Protein AF-T1HMJ1-F1 (afdb_monomer)

pLDDT: mean 73.91, std 21.87, range [28.42, 97.69]

Radius of gyration: 53.03 Å; Cα contacts (8 Å, |Δi|>4): 162; chains: 1; bounding box: 107×49×150 Å

Solvent-accessible surface area (backbone atoms only — not comparable to full-atom values): 18290 Å² total; per-residue (Å²): 137,82,84,76,85,50,75,65,63,56,48,54,57,52,53,63,65,63,71,76,70,90,87,84,86,79,87,84,81,91,84,91,81,92,81,92,78,83,88,79,84,86,80,82,56,71,68,56,56,54,50,50,51,54,49,50,52,49,50,50,54,52,49,53,51,51,52,52,51,52,53,49,52,53,51,49,52,52,51,49,55,49,50,52,52,50,54,53,48,54,51,52,52,53,52,48,52,52,51,51,54,51,51,51,52,49,53,54,48,52,53,53,50,51,54,49,52,53,52,50,52,54,53,51,53,52,51,48,52,53,48,53,54,53,51,53,49,50,52,53,54,57,62,52,52,62,65,68,67,27,56,59,48,50,50,54,48,49,50,53,40,50,65,72,66,70,47,52,44,29,35,31,31,38,35,74,92,46,44,68,70,52,58,71,42,48,66,58,50,46,52,48,37,35,74,76,65,71,43,78,53,58,72,42,72,51,87,84,56,63,47,58,97,80,57,87,42,37,36,40,24,36,72,83,52,49,43,44,39,76,46,25,71,66,57,51,48,55,49,51,44,65,73,43,41,67,60,56,46,48,74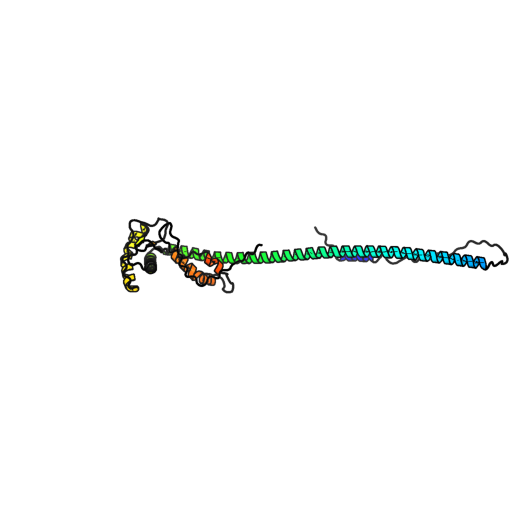,78,38,69,78,93,57,88,69,78,56,76,75,58,60,76,75,63,77,74,88,72,64,47,65,68,57,94,89,64,84,78,72,78,88,74,89,69,78,82,80,83,81,82,78,78,82,79,85,83,130

Mean predicted aligned error: 16.69 Å

Secondary structure (DSSP, 8-state):
---PPPHHHHHHHHHHHHTSS------------------------HHHHHHHHHHHHHHHHHHHHHHHHHHHHHHHHHHHHHHHHHHHHHHHHHHHHHHHHHHHHHHHHHHHHHHHHHHHHHHHHHHHHHHHHHHHHHHHHHHTTSSHHHHHHHHHHHHHHHHHH--SS-EEE--GGGHHHHHTTHHHHHHHHHHHH------EE-SS-PPPTT---EEEE-TTSS-EEEE-HHHHHHHHHHHHHHHHHHHHS-TTS---THHHHTTS-------SSTTS--------S------------

Organism: Rhodnius prolixus (NCBI:txid13249)

Nearest PDB structures (foldseek):
  7uzh-assembly1_K  TM=8.154E-01  e=1.938E-09  Rattus norvegicus
  7une-assembly1_b  TM=8.882E-01  e=6.533E-09  Bos taurus
  7u8p-assembly1_I  TM=7.210E-01  e=2.348E-09  Sus scrofa
  7uzk-assembly1_I  TM=8.655E-01  e=1.162E-08  Rattus norvegicus
  6wlz-assembly1_H  TM=8.745E-01  e=6.964E-08  Homo sapiens

Sequence (301 aa):
MGTKITWEEMQDALLYLMNFVVDDEEEEDDIIGYFNYRSVRAYKPRAAERKIDMLSNKIKMMGDARLVYQDMDYKNKLNEIRREKYAAKDQVDLQFERKLIAVYKRYTMDLIEMRRKAKLALLNFRYRLVLEVLDEAKVKLHNARKGEKSKALMRKLMISGILALRDPNPVMRVRSKNLETLSGLIPVLKKELLNLHQIECNLRIDRETFLNANSSSLRIYTSDFKCFAEISLANHFDQCVKFYFREITRQLVPPDIKLDLDVHCLKVTIMKVRKARPGDKTRYIIRAGKTLLLKQDLHTK

Structure (mmCIF, N/CA/C/O backbone):
data_AF-T1HMJ1-F1
#
_entry.id   AF-T1HMJ1-F1
#
loop_
_atom_site.group_PDB
_atom_site.id
_atom_site.type_symbol
_atom_site.label_atom_id
_atom_site.label_alt_id
_atom_site.label_comp_id
_atom_site.label_asym_id
_atom_site.label_entity_id
_atom_site.label_seq_id
_atom_site.pdbx_PDB_ins_code
_atom_site.Cartn_x
_atom_site.Cartn_y
_atom_site.Cartn_z
_atom_site.occupancy
_atom_site.B_iso_or_equiv
_atom_site.auth_seq_id
_atom_site.auth_comp_id
_atom_site.auth_asym_id
_atom_site.auth_atom_id
_atom_site.pdbx_PDB_model_num
ATOM 1 N N . MET A 1 1 ? 9.963 -16.095 -47.890 1.00 38.44 1 MET A N 1
ATOM 2 C CA . MET A 1 1 ? 10.903 -17.197 -48.171 1.00 38.44 1 MET A CA 1
ATOM 3 C C . MET A 1 1 ? 12.212 -16.553 -48.587 1.00 38.44 1 MET A C 1
ATOM 5 O O . MET A 1 1 ? 12.258 -15.978 -49.661 1.00 38.44 1 MET A O 1
ATOM 9 N N . GLY A 1 2 ? 13.191 -16.485 -47.683 1.00 41.03 2 GLY A N 1
ATOM 10 C CA . GLY A 1 2 ? 14.502 -15.905 -47.984 1.00 41.03 2 GLY A CA 1
ATOM 11 C C . GLY A 1 2 ? 15.450 -17.024 -48.382 1.00 41.03 2 GLY A C 1
ATOM 12 O O . GLY A 1 2 ? 15.705 -17.909 -47.567 1.00 41.03 2 GLY A O 1
ATOM 13 N N . THR A 1 3 ? 15.918 -17.014 -49.625 1.00 42.34 3 THR A N 1
ATOM 14 C CA . THR A 1 3 ? 16.954 -17.925 -50.109 1.00 42.34 3 THR A CA 1
ATOM 15 C C . THR A 1 3 ? 18.276 -17.548 -49.442 1.00 42.34 3 THR A C 1
ATOM 17 O O . THR A 1 3 ? 18.773 -16.433 -49.592 1.00 42.34 3 THR A O 1
ATOM 20 N N . LYS A 1 4 ? 18.808 -18.456 -48.617 1.00 53.72 4 LYS A N 1
ATOM 21 C CA . LYS A 1 4 ? 20.174 -18.356 -48.098 1.00 53.72 4 LYS A CA 1
ATOM 22 C C . LYS A 1 4 ? 21.105 -18.839 -49.202 1.00 53.72 4 LYS A C 1
ATOM 24 O O . LYS A 1 4 ? 21.020 -20.008 -49.558 1.00 53.72 4 LYS A O 1
ATOM 29 N N . ILE A 1 5 ? 21.958 -17.945 -49.692 1.00 59.44 5 ILE A N 1
ATOM 30 C CA . ILE A 1 5 ? 23.079 -18.308 -50.561 1.00 59.44 5 ILE A CA 1
ATOM 31 C C . ILE A 1 5 ? 24.002 -19.205 -49.741 1.00 59.44 5 ILE A C 1
ATOM 33 O O . ILE A 1 5 ? 24.378 -18.844 -48.617 1.00 59.44 5 ILE A O 1
ATOM 37 N N . THR A 1 6 ? 24.285 -20.399 -50.246 1.00 75.25 6 THR A N 1
ATOM 38 C CA . THR A 1 6 ? 25.155 -21.348 -49.549 1.00 75.25 6 THR A CA 1
ATOM 39 C C . THR A 1 6 ? 26.620 -20.999 -49.800 1.00 75.25 6 THR A C 1
ATOM 41 O O . THR A 1 6 ? 26.978 -20.309 -50.752 1.00 75.25 6 THR A O 1
ATOM 44 N N . TRP A 1 7 ? 27.496 -21.450 -48.905 1.00 59.66 7 TRP A N 1
ATOM 45 C CA . TRP A 1 7 ? 28.942 -21.254 -49.042 1.00 59.66 7 TRP A CA 1
ATOM 46 C C . TRP A 1 7 ? 29.495 -21.872 -50.340 1.00 59.66 7 TRP A C 1
ATOM 48 O O . TRP A 1 7 ? 30.431 -21.337 -50.926 1.00 59.66 7 TRP A O 1
ATOM 58 N N . GLU A 1 8 ? 28.860 -22.940 -50.823 1.00 71.00 8 GLU A N 1
ATOM 59 C CA . GLU A 1 8 ? 29.183 -23.621 -52.081 1.00 71.00 8 GLU A CA 1
ATOM 60 C C . GLU A 1 8 ? 28.874 -22.730 -53.301 1.00 71.00 8 GLU A C 1
ATOM 62 O O . GLU A 1 8 ? 29.726 -22.571 -54.170 1.00 71.00 8 GLU A O 1
ATOM 67 N N . GLU A 1 9 ? 27.740 -22.015 -53.307 1.00 72.50 9 GLU A N 1
ATOM 68 C CA . GLU A 1 9 ? 27.394 -21.048 -54.368 1.00 72.50 9 GLU A CA 1
ATOM 69 C C . GLU A 1 9 ? 28.358 -19.843 -54.413 1.00 72.50 9 GLU A C 1
ATOM 71 O O . GLU A 1 9 ? 28.599 -19.266 -55.475 1.00 72.50 9 GLU A O 1
ATOM 76 N N . MET A 1 10 ? 28.954 -19.463 -53.274 1.00 66.25 10 MET A N 1
ATOM 77 C CA . MET A 1 10 ? 30.014 -18.442 -53.235 1.00 66.25 10 MET A CA 1
ATOM 78 C C . MET A 1 10 ? 31.363 -18.964 -53.747 1.00 66.25 10 MET A C 1
ATOM 80 O O . MET A 1 10 ? 32.129 -18.180 -54.310 1.00 66.25 10 MET A O 1
ATOM 84 N N . GLN A 1 11 ? 31.667 -20.253 -53.571 1.00 69.94 11 GLN A N 1
ATOM 85 C CA . GLN A 1 11 ? 32.904 -20.849 -54.083 1.00 69.94 11 GLN A CA 1
ATOM 86 C C . GLN A 1 11 ? 32.871 -21.002 -55.606 1.00 69.94 11 GLN A C 1
ATOM 88 O O . GLN A 1 11 ? 33.858 -20.651 -56.252 1.00 69.94 11 GLN A O 1
ATOM 93 N N . ASP A 1 12 ? 31.734 -21.388 -56.188 1.00 70.19 12 ASP A N 1
ATOM 94 C CA . ASP A 1 12 ? 31.580 -21.483 -57.647 1.00 70.19 12 ASP A CA 1
ATOM 95 C C . ASP A 1 12 ? 31.682 -20.111 -58.335 1.00 70.19 12 ASP A C 1
ATOM 97 O O . ASP A 1 12 ? 32.319 -19.974 -59.381 1.00 70.19 12 ASP A O 1
ATOM 101 N N . ALA A 1 13 ? 31.149 -19.054 -57.710 1.00 64.38 13 ALA A N 1
ATOM 102 C CA . ALA A 1 13 ? 31.282 -17.685 -58.213 1.00 64.38 13 ALA A CA 1
ATOM 103 C C . ALA A 1 13 ? 32.731 -17.158 -58.154 1.00 64.38 13 ALA A C 1
ATOM 105 O O . ALA A 1 13 ? 33.144 -16.368 -59.006 1.00 64.38 13 ALA A O 1
ATOM 106 N N . LEU A 1 14 ? 33.518 -17.597 -57.166 1.00 57.84 14 LEU A N 1
ATOM 107 C CA . LEU A 1 14 ? 34.939 -17.255 -57.052 1.00 57.84 14 LEU A CA 1
ATOM 108 C C . LEU A 1 14 ? 35.805 -18.064 -58.026 1.00 57.84 14 LEU A C 1
ATOM 110 O O . LEU A 1 14 ? 36.745 -17.507 -58.591 1.00 57.84 14 LEU A O 1
ATOM 114 N N . LEU A 1 15 ? 35.454 -19.325 -58.292 1.00 57.12 15 LEU A N 1
ATOM 115 C CA . LEU A 1 15 ? 36.116 -20.149 -59.307 1.00 57.12 15 LEU A CA 1
ATOM 116 C C . LEU A 1 15 ? 35.875 -19.597 -60.725 1.00 57.12 15 LEU A C 1
ATOM 118 O O . LEU A 1 15 ? 36.794 -19.555 -61.539 1.00 57.12 15 LEU A O 1
ATOM 122 N N . TYR A 1 16 ? 34.670 -19.081 -60.993 1.00 60.34 16 TYR A N 1
ATOM 123 C CA . TYR A 1 16 ? 34.318 -18.434 -62.264 1.00 60.34 16 TYR A CA 1
ATOM 124 C C . TYR A 1 16 ? 35.097 -17.129 -62.513 1.00 60.34 16 TYR A C 1
ATOM 126 O O . TYR A 1 16 ? 35.430 -16.806 -63.650 1.00 60.34 16 TYR A O 1
ATOM 134 N N . LEU A 1 17 ? 35.435 -16.386 -61.453 1.00 49.41 17 LEU A N 1
ATOM 135 C CA . LEU A 1 17 ? 36.227 -15.151 -61.545 1.00 49.41 17 LEU A CA 1
ATOM 136 C C . LEU A 1 17 ? 37.737 -15.399 -61.654 1.00 49.41 17 LEU A C 1
ATOM 138 O O . LEU A 1 17 ? 38.458 -14.527 -62.135 1.00 49.41 17 LEU A O 1
ATOM 142 N N . MET A 1 18 ? 38.221 -16.567 -61.225 1.00 46.38 18 MET A N 1
ATOM 143 C CA . MET A 1 18 ? 39.641 -16.923 -61.303 1.00 46.38 18 MET A CA 1
ATOM 144 C C . MET A 1 18 ? 40.054 -17.555 -62.640 1.00 46.38 18 MET A C 1
ATOM 146 O O . MET A 1 18 ? 41.244 -17.582 -62.930 1.00 46.38 18 MET A O 1
ATOM 150 N N . ASN A 1 19 ? 39.101 -17.960 -63.485 1.00 49.31 19 ASN A N 1
ATOM 151 C CA . ASN A 1 19 ? 39.361 -18.497 -64.829 1.00 49.31 19 ASN A CA 1
ATOM 152 C C . ASN A 1 19 ? 39.368 -17.429 -65.945 1.00 49.31 19 ASN A C 1
ATOM 154 O O . ASN A 1 19 ? 39.255 -17.776 -67.115 1.00 49.31 19 ASN A O 1
ATOM 158 N N . PHE A 1 20 ? 39.478 -16.134 -65.615 1.00 45.19 20 PHE A N 1
ATOM 159 C CA . PHE A 1 20 ? 39.467 -15.039 -66.606 1.00 45.19 20 PHE A CA 1
ATOM 160 C C . PHE A 1 20 ? 40.822 -14.352 -66.825 1.00 45.19 20 PHE A C 1
ATOM 162 O O . PHE A 1 20 ? 40.895 -13.246 -67.358 1.00 45.19 20 PHE A O 1
ATOM 169 N N . VAL A 1 21 ? 41.910 -14.993 -66.411 1.00 50.41 21 VAL A N 1
ATOM 170 C CA . VAL A 1 21 ? 43.267 -14.565 -66.744 1.00 50.41 21 VAL A CA 1
ATOM 171 C C . VAL A 1 21 ? 44.023 -15.826 -67.122 1.00 50.41 21 VAL A C 1
ATOM 173 O O . VAL A 1 21 ? 44.034 -16.739 -66.304 1.00 50.41 21 VAL A O 1
ATOM 176 N N . VAL A 1 22 ? 44.632 -15.817 -68.314 1.00 43.38 22 VAL A N 1
ATOM 177 C CA . VAL A 1 22 ? 45.470 -16.847 -68.974 1.00 43.38 22 VAL A CA 1
ATOM 178 C C . VAL A 1 22 ? 44.828 -17.301 -70.293 1.00 43.38 22 VAL A C 1
ATOM 180 O O . VAL A 1 22 ? 43.976 -18.179 -70.310 1.00 43.38 22 VAL A O 1
ATOM 183 N N . ASP A 1 23 ? 45.125 -16.564 -71.365 1.00 40.56 23 ASP A N 1
ATOM 184 C CA . ASP A 1 23 ? 45.925 -17.001 -72.527 1.00 40.56 23 ASP A CA 1
ATOM 185 C C . ASP A 1 23 ? 45.657 -16.077 -73.725 1.00 40.56 23 ASP A C 1
ATOM 187 O O . ASP A 1 23 ? 44.527 -15.647 -73.936 1.00 40.56 23 ASP A O 1
ATOM 191 N N . ASP A 1 24 ? 46.740 -15.678 -74.397 1.00 36.38 24 ASP A N 1
ATOM 192 C CA . ASP A 1 24 ? 46.860 -15.523 -75.856 1.00 36.38 24 ASP A CA 1
ATOM 193 C C . ASP A 1 24 ? 48.300 -15.048 -76.146 1.00 36.38 24 ASP A C 1
ATOM 195 O O . ASP A 1 24 ? 48.602 -13.859 -76.286 1.00 36.38 24 ASP A O 1
ATOM 199 N N . GLU A 1 25 ? 49.224 -16.015 -76.143 1.00 49.41 25 GLU A N 1
ATOM 200 C CA . GLU A 1 25 ? 50.355 -16.013 -77.072 1.00 49.41 25 GLU A CA 1
ATOM 201 C C . GLU A 1 25 ? 49.812 -16.480 -78.428 1.00 49.41 25 GLU A C 1
ATOM 203 O O . GLU A 1 25 ? 49.207 -17.544 -78.484 1.00 49.41 25 GLU A O 1
ATOM 208 N N . GLU A 1 26 ? 50.064 -15.739 -79.508 1.00 40.03 26 GLU A N 1
ATOM 209 C CA . GLU A 1 26 ? 50.099 -16.319 -80.855 1.00 40.03 26 GLU A CA 1
ATOM 210 C C . GLU A 1 26 ? 51.110 -15.559 -81.732 1.00 40.03 26 GLU A C 1
ATOM 212 O O . GLU A 1 26 ? 51.032 -14.343 -81.938 1.00 40.03 26 GLU A O 1
ATOM 217 N N . GLU A 1 27 ? 52.116 -16.318 -82.171 1.00 47.81 27 GLU A N 1
ATOM 218 C CA . GLU A 1 27 ? 52.968 -16.075 -83.333 1.00 47.81 27 GLU A CA 1
ATOM 219 C C . GLU A 1 27 ? 52.119 -16.060 -84.612 1.00 47.81 27 GLU A C 1
ATOM 221 O O . GLU A 1 27 ? 51.132 -16.782 -84.696 1.00 47.81 27 GLU A O 1
ATOM 226 N N . GLU A 1 28 ? 52.557 -15.346 -85.654 1.00 35.22 28 GLU A N 1
ATOM 227 C CA . GLU A 1 28 ? 52.334 -15.836 -87.018 1.00 35.22 28 GLU A CA 1
ATOM 228 C C . GLU A 1 28 ? 53.458 -15.411 -87.974 1.00 35.22 28 GLU A C 1
ATOM 230 O O . GLU A 1 28 ? 54.005 -14.304 -87.917 1.00 35.22 28 GLU A O 1
ATOM 235 N N . ASP A 1 29 ? 53.793 -16.388 -88.811 1.00 33.62 29 ASP A N 1
ATOM 236 C CA . ASP A 1 29 ? 54.986 -16.589 -89.617 1.00 33.62 29 ASP A CA 1
ATOM 237 C C . ASP A 1 29 ? 55.063 -15.794 -90.934 1.00 33.62 29 ASP A C 1
ATOM 239 O O . ASP A 1 29 ? 54.103 -15.237 -91.468 1.00 33.62 29 ASP A O 1
ATOM 243 N N . ASP A 1 30 ? 56.280 -15.839 -91.480 1.00 36.44 30 ASP A N 1
ATOM 244 C CA . ASP A 1 30 ? 56.685 -15.576 -92.859 1.00 36.44 30 ASP A CA 1
ATOM 245 C C . ASP A 1 30 ? 55.730 -16.125 -93.950 1.00 36.44 30 ASP A C 1
ATOM 247 O O . ASP A 1 30 ? 55.147 -17.195 -93.807 1.00 36.44 30 ASP A O 1
ATOM 251 N N . ILE A 1 31 ? 55.694 -15.462 -95.125 1.00 34.25 31 ILE A N 1
ATOM 252 C CA . ILE A 1 31 ? 56.106 -16.032 -96.438 1.00 34.25 31 ILE A CA 1
ATOM 253 C C . ILE A 1 31 ? 55.902 -15.034 -97.615 1.00 34.25 31 ILE A C 1
ATOM 255 O O . ILE A 1 31 ? 54.798 -14.679 -98.013 1.00 34.25 31 ILE A O 1
ATOM 259 N N . ILE A 1 32 ? 57.049 -14.627 -98.179 1.00 35.06 32 ILE A N 1
ATOM 260 C CA . ILE A 1 32 ? 57.490 -14.552 -99.596 1.00 35.06 32 ILE A CA 1
ATOM 261 C C . ILE A 1 32 ? 56.578 -13.950 -100.692 1.00 35.06 32 ILE A C 1
ATOM 263 O O . ILE A 1 32 ? 55.578 -14.521 -101.113 1.00 35.06 32 ILE A O 1
ATOM 267 N N . GLY A 1 33 ? 57.133 -12.934 -101.371 1.00 28.69 33 GLY A N 1
ATOM 268 C CA . GLY A 1 33 ? 56.823 -12.583 -102.761 1.00 28.69 33 GLY A CA 1
ATOM 269 C C . GLY A 1 33 ? 57.989 -11.860 -103.447 1.00 28.69 33 GLY A C 1
ATOM 270 O O . GLY A 1 33 ? 58.206 -10.671 -103.239 1.00 28.69 33 GLY A O 1
ATOM 271 N N . TYR A 1 34 ? 58.753 -12.597 -104.255 1.00 35.16 34 TYR A N 1
ATOM 272 C CA . TYR A 1 34 ? 59.879 -12.142 -105.082 1.00 35.16 34 TYR A CA 1
ATOM 273 C C . TYR A 1 34 ? 59.542 -10.932 -105.972 1.00 35.16 34 TYR A C 1
ATOM 275 O O . TYR A 1 34 ? 58.615 -11.019 -106.767 1.00 35.16 34 TYR A O 1
ATOM 283 N N . PHE A 1 35 ? 60.395 -9.899 -105.998 1.00 29.83 35 PHE A N 1
ATOM 284 C CA . PHE A 1 35 ? 60.675 -9.156 -107.235 1.00 29.83 35 PHE A CA 1
ATOM 285 C C . PHE A 1 35 ? 62.132 -8.685 -107.286 1.00 29.83 35 PHE A C 1
ATOM 287 O O . PHE A 1 35 ? 62.622 -7.912 -106.467 1.00 29.83 35 PHE A O 1
ATOM 294 N N . ASN A 1 36 ? 62.826 -9.215 -108.285 1.00 37.94 36 ASN A N 1
ATOM 295 C CA . ASN A 1 36 ? 64.218 -8.983 -108.620 1.00 37.94 36 ASN A CA 1
ATOM 296 C C . ASN A 1 36 ? 64.310 -7.731 -109.505 1.00 37.94 36 ASN A C 1
ATOM 298 O O . ASN A 1 36 ? 63.794 -7.757 -110.620 1.00 37.94 36 ASN A O 1
ATOM 302 N N . TYR A 1 37 ? 64.984 -6.666 -109.061 1.00 34.81 37 TYR A N 1
ATOM 303 C CA . TYR A 1 37 ? 65.521 -5.660 -109.981 1.00 34.81 37 TYR A CA 1
ATOM 304 C C . TYR A 1 37 ? 66.957 -5.277 -109.625 1.00 34.81 37 TYR A C 1
ATOM 306 O O . TYR A 1 37 ? 67.292 -4.817 -108.536 1.00 34.81 37 TYR A O 1
ATOM 314 N N . ARG A 1 38 ? 67.799 -5.517 -110.626 1.00 32.88 38 ARG A N 1
ATOM 315 C CA . ARG A 1 38 ? 69.226 -5.247 -110.729 1.00 32.88 38 ARG A CA 1
ATOM 316 C C . ARG A 1 38 ? 69.609 -3.809 -110.359 1.00 32.88 38 ARG A C 1
ATOM 318 O O . ARG A 1 38 ? 69.070 -2.850 -110.896 1.00 32.88 38 ARG A O 1
ATOM 325 N N . SER A 1 39 ? 70.655 -3.725 -109.538 1.00 42.03 39 SER A N 1
ATOM 326 C CA . SER A 1 39 ? 71.781 -2.781 -109.595 1.00 42.03 39 SER A CA 1
ATOM 327 C C . SER A 1 39 ? 71.525 -1.365 -110.141 1.00 42.03 39 SER A C 1
ATOM 329 O O . SER A 1 39 ? 71.630 -1.128 -111.345 1.00 42.03 39 SER A O 1
ATOM 331 N N . VAL A 1 40 ? 71.428 -0.387 -109.236 1.00 34.09 40 VAL A N 1
ATOM 332 C CA . VAL A 1 40 ? 71.886 0.985 -109.498 1.00 34.09 40 VAL A CA 1
ATOM 333 C C . VAL A 1 40 ? 72.808 1.405 -108.360 1.00 34.09 40 VAL A C 1
ATOM 335 O O . VAL A 1 40 ? 72.490 1.276 -107.179 1.00 34.09 40 VAL A O 1
ATOM 338 N N . ARG A 1 41 ? 74.012 1.832 -108.742 1.00 34.31 41 ARG A N 1
ATOM 339 C CA . ARG A 1 41 ? 75.089 2.234 -107.844 1.00 34.31 41 ARG A CA 1
ATOM 340 C C . ARG A 1 41 ? 74.678 3.434 -106.991 1.00 34.31 41 ARG A C 1
ATOM 342 O O . ARG A 1 41 ? 74.145 4.420 -107.484 1.00 34.31 41 ARG A O 1
ATOM 349 N N . ALA A 1 42 ? 75.026 3.296 -105.717 1.00 48.09 42 ALA A N 1
ATOM 350 C CA . ALA A 1 42 ? 75.046 4.265 -104.637 1.00 48.09 42 ALA A CA 1
ATOM 351 C C . ALA A 1 42 ? 75.238 5.737 -105.048 1.00 48.09 42 ALA A C 1
ATOM 353 O O . ALA A 1 42 ? 76.324 6.150 -105.453 1.00 48.09 42 ALA A O 1
ATOM 354 N N . TYR A 1 43 ? 74.221 6.545 -104.756 1.00 40.75 43 TYR A N 1
ATOM 355 C CA . TYR A 1 43 ? 74.389 7.948 -104.394 1.00 40.75 43 TYR A CA 1
ATOM 356 C C . TYR A 1 43 ? 73.827 8.102 -102.977 1.00 40.75 43 TYR A C 1
ATOM 358 O O . TYR A 1 43 ? 72.616 8.106 -102.799 1.00 40.75 43 TYR A O 1
ATOM 366 N N . LYS A 1 44 ? 74.696 8.121 -101.954 1.00 51.09 44 LYS A N 1
ATOM 367 C CA . LYS A 1 44 ? 74.314 8.269 -100.535 1.00 51.09 44 LYS A CA 1
ATOM 368 C C . LYS A 1 44 ? 74.022 9.742 -100.226 1.00 51.09 44 LYS A C 1
ATOM 370 O O . LYS A 1 44 ? 74.984 10.499 -100.060 1.00 51.09 44 LYS A O 1
ATOM 375 N N . PRO A 1 45 ? 72.765 10.185 -100.038 1.00 47.41 45 PRO A N 1
ATOM 376 C CA . PRO A 1 45 ? 72.501 11.500 -99.496 1.00 47.41 45 PRO A CA 1
ATOM 377 C C . PRO A 1 45 ? 72.477 11.350 -97.972 1.00 47.41 45 PRO A C 1
ATOM 379 O O . PRO A 1 45 ? 71.415 11.253 -97.364 1.00 47.41 45 PRO A O 1
ATOM 382 N N . ARG A 1 46 ? 73.658 11.352 -97.334 1.00 56.03 46 ARG A N 1
ATOM 383 C CA . ARG A 1 46 ? 73.796 11.299 -95.858 1.00 56.03 46 ARG A CA 1
ATOM 384 C C . ARG A 1 46 ? 72.948 12.361 -95.135 1.00 56.03 46 ARG A C 1
ATOM 386 O O . ARG A 1 46 ? 72.669 12.219 -93.951 1.00 56.03 46 ARG A O 1
ATOM 393 N N . ALA A 1 47 ? 72.557 13.433 -95.824 1.00 58.16 47 ALA A N 1
ATOM 394 C CA . ALA A 1 47 ? 71.670 14.466 -95.299 1.00 58.16 47 ALA A CA 1
ATOM 395 C C . ALA A 1 47 ? 70.181 14.068 -95.318 1.00 58.16 47 ALA A C 1
ATOM 397 O O . ALA A 1 47 ? 69.451 14.434 -94.401 1.00 58.16 47 ALA A O 1
ATOM 398 N N . ALA A 1 48 ? 69.729 13.321 -96.330 1.00 58.59 48 ALA A N 1
ATOM 399 C CA . ALA A 1 48 ? 68.337 12.891 -96.443 1.00 58.59 48 ALA A CA 1
ATOM 400 C C . ALA A 1 48 ? 68.029 11.745 -95.471 1.00 58.59 48 ALA A C 1
ATOM 402 O O . ALA A 1 48 ? 67.025 11.815 -94.772 1.00 58.59 48 ALA A O 1
ATOM 403 N N . GLU A 1 49 ? 68.934 10.768 -95.342 1.00 65.06 49 GLU A N 1
ATOM 404 C CA . GLU A 1 49 ? 68.812 9.672 -94.364 1.00 65.06 49 GLU A CA 1
ATOM 405 C C . GLU A 1 49 ? 68.751 10.211 -92.928 1.00 65.06 49 GLU A C 1
ATOM 407 O O . GLU A 1 49 ? 67.811 9.915 -92.201 1.00 65.06 49 GLU A O 1
ATOM 412 N N . ARG A 1 50 ? 69.646 11.140 -92.554 1.00 73.44 50 ARG A N 1
ATOM 413 C CA . ARG A 1 50 ? 69.598 11.799 -91.232 1.00 73.44 50 ARG A CA 1
ATOM 414 C C . ARG A 1 50 ? 68.294 12.552 -90.983 1.00 73.44 50 ARG A C 1
ATOM 416 O O . ARG A 1 50 ? 67.834 12.623 -89.848 1.00 73.44 50 ARG A O 1
ATOM 423 N N . LYS A 1 51 ? 67.715 13.162 -92.021 1.00 72.50 51 LYS A N 1
ATOM 424 C CA . LYS A 1 51 ? 66.453 13.901 -91.903 1.00 72.50 51 LYS A CA 1
ATOM 425 C C . LYS A 1 51 ? 65.264 12.948 -91.763 1.00 72.50 51 LYS A C 1
ATOM 427 O O . LYS A 1 51 ? 64.360 13.244 -90.989 1.00 72.50 51 LYS A O 1
ATOM 432 N N . ILE A 1 52 ? 65.294 11.806 -92.451 1.00 71.88 52 ILE A N 1
ATOM 433 C CA . ILE A 1 52 ? 64.311 10.726 -92.302 1.00 71.88 52 ILE A CA 1
ATOM 434 C C . ILE A 1 52 ? 64.405 10.112 -90.902 1.00 71.88 52 ILE A C 1
ATOM 436 O O . ILE A 1 52 ? 63.380 10.006 -90.239 1.00 71.88 52 ILE A O 1
ATOM 440 N N . ASP A 1 53 ? 65.606 9.822 -90.400 1.00 76.50 53 ASP A N 1
ATOM 441 C CA . ASP A 1 53 ? 65.803 9.296 -89.042 1.00 76.50 53 ASP A CA 1
ATOM 442 C C . ASP A 1 53 ? 65.337 10.286 -87.971 1.00 76.50 53 ASP A C 1
ATOM 444 O O . ASP A 1 53 ? 64.664 9.912 -87.013 1.00 76.50 53 ASP A O 1
ATOM 448 N N . MET A 1 54 ? 65.627 11.578 -88.149 1.00 82.06 54 MET A N 1
ATOM 449 C CA . MET A 1 54 ? 65.179 12.624 -87.227 1.00 82.06 54 MET A CA 1
ATOM 450 C C . MET A 1 54 ? 63.650 12.758 -87.211 1.00 82.06 54 MET A C 1
ATOM 452 O O . MET A 1 54 ? 63.057 12.915 -86.144 1.00 82.06 54 MET A O 1
ATOM 456 N N . LEU A 1 55 ? 62.997 12.676 -88.374 1.00 73.94 55 LEU A N 1
ATOM 457 C CA . LEU A 1 55 ? 61.536 12.701 -88.471 1.00 73.94 55 LEU A CA 1
ATOM 458 C C . LEU A 1 55 ? 60.906 11.412 -87.930 1.00 73.94 55 LEU A C 1
ATOM 460 O O . LEU A 1 55 ? 59.911 11.496 -87.218 1.00 73.94 55 LEU A O 1
ATOM 464 N N . SER A 1 56 ? 61.506 10.250 -88.193 1.00 75.44 56 SER A N 1
ATOM 465 C CA . SER A 1 56 ? 61.081 8.950 -87.663 1.00 75.44 56 SER A CA 1
ATOM 466 C C . SER A 1 56 ? 61.160 8.925 -86.134 1.00 75.44 56 SER A C 1
ATOM 468 O O . SER A 1 56 ? 60.177 8.604 -85.471 1.00 75.44 56 SER A O 1
ATOM 470 N N . ASN A 1 57 ? 62.269 9.397 -85.555 1.00 82.00 57 ASN A N 1
ATOM 471 C CA . ASN A 1 57 ? 62.418 9.545 -84.106 1.00 82.00 57 ASN A CA 1
ATOM 472 C C . ASN A 1 57 ? 61.416 10.548 -83.527 1.00 82.00 57 ASN A C 1
ATOM 474 O O . ASN A 1 57 ? 60.836 10.290 -82.479 1.00 82.00 57 ASN A O 1
ATOM 478 N N . LYS A 1 58 ? 61.148 11.664 -84.215 1.00 78.38 58 LYS A N 1
ATOM 479 C CA . LYS A 1 58 ? 60.136 12.632 -83.773 1.00 78.38 58 LYS A CA 1
ATOM 480 C C . LYS A 1 58 ? 58.724 12.040 -83.802 1.00 78.38 58 LYS A C 1
ATOM 482 O O . LYS A 1 58 ? 57.960 12.279 -82.875 1.00 78.38 58 LYS A O 1
ATOM 487 N N . ILE A 1 59 ? 58.376 11.268 -84.831 1.00 70.88 59 ILE A N 1
ATOM 488 C CA . ILE A 1 59 ? 57.083 10.576 -84.933 1.00 70.88 59 ILE A CA 1
ATOM 489 C C . ILE A 1 59 ? 56.954 9.517 -83.835 1.00 70.88 59 ILE A C 1
ATOM 491 O O . ILE A 1 59 ? 55.924 9.494 -83.168 1.00 70.88 59 ILE A O 1
ATOM 495 N N . LYS A 1 60 ? 58.001 8.717 -83.586 1.00 75.19 60 LYS A N 1
ATOM 496 C CA . LYS A 1 60 ? 58.036 7.754 -82.473 1.00 75.19 60 LYS A CA 1
ATOM 497 C C . LYS A 1 60 ? 57.862 8.447 -81.122 1.00 75.19 60 LYS A C 1
ATOM 499 O O . LYS A 1 60 ? 56.927 8.126 -80.408 1.00 75.19 60 LYS A O 1
ATOM 504 N N . MET A 1 61 ? 58.638 9.496 -80.837 1.00 73.00 61 MET A N 1
ATOM 505 C CA . MET A 1 61 ? 58.508 10.265 -79.591 1.00 73.00 61 MET A CA 1
ATOM 506 C C . MET A 1 61 ? 57.124 10.911 -79.422 1.00 73.00 61 MET A C 1
ATOM 508 O O . MET A 1 61 ? 56.612 10.972 -78.308 1.00 73.00 61 MET A O 1
ATOM 512 N N . MET A 1 62 ? 56.500 11.398 -80.502 1.00 65.75 62 MET A N 1
ATOM 513 C CA . MET A 1 62 ? 55.129 11.926 -80.451 1.00 65.75 62 MET A CA 1
ATOM 514 C C . MET A 1 62 ? 54.083 10.818 -80.250 1.00 65.75 62 MET A C 1
ATOM 516 O O . MET A 1 62 ? 53.095 11.047 -79.553 1.00 65.75 62 MET A O 1
ATOM 520 N N . GLY A 1 63 ? 54.293 9.635 -80.836 1.00 69.81 63 GLY A N 1
ATOM 521 C CA . GLY A 1 63 ? 53.465 8.445 -80.624 1.00 69.81 63 GLY A CA 1
ATOM 522 C C . GLY A 1 63 ? 53.538 7.945 -79.181 1.00 69.81 63 GLY A C 1
ATOM 523 O O . GLY A 1 63 ? 52.502 7.813 -78.532 1.00 69.81 63 GLY A O 1
ATOM 524 N N . ASP A 1 64 ? 54.752 7.792 -78.651 1.00 72.19 64 ASP A N 1
ATOM 525 C CA . ASP A 1 64 ? 55.017 7.369 -77.272 1.00 72.19 64 ASP A CA 1
ATOM 526 C C . ASP A 1 64 ? 54.452 8.381 -76.266 1.00 72.19 64 ASP A C 1
ATOM 528 O O . ASP A 1 64 ? 53.770 8.006 -75.315 1.00 72.19 64 ASP A O 1
ATOM 532 N N . ALA A 1 65 ? 54.638 9.685 -76.508 1.00 65.44 65 ALA A N 1
ATOM 533 C CA . ALA A 1 65 ? 54.045 10.724 -75.670 1.00 65.44 65 ALA A CA 1
ATOM 534 C C . ALA A 1 65 ? 52.509 10.645 -75.661 1.00 65.44 65 ALA A C 1
ATOM 536 O O . ALA A 1 65 ? 51.897 10.787 -74.604 1.00 65.44 65 ALA A O 1
ATOM 537 N N . ARG A 1 66 ? 51.867 10.390 -76.810 1.00 69.00 66 ARG A N 1
ATOM 538 C CA . ARG A 1 66 ? 50.403 10.279 -76.910 1.00 69.00 66 ARG A CA 1
ATOM 539 C C . ARG A 1 66 ? 49.858 9.054 -76.171 1.00 69.00 66 ARG A C 1
ATOM 541 O O . ARG A 1 66 ? 48.830 9.187 -75.510 1.00 69.00 66 ARG A O 1
ATOM 548 N N . LEU 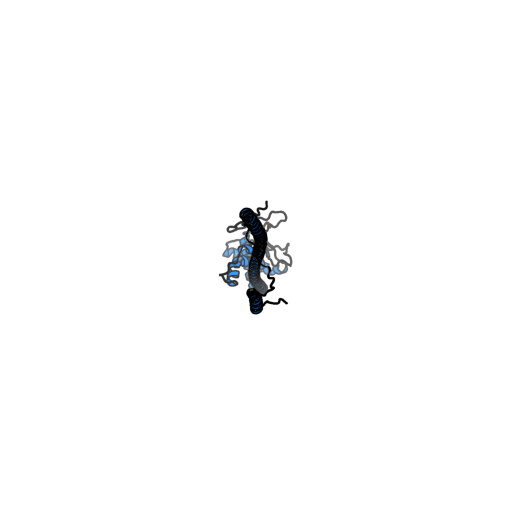A 1 67 ? 50.546 7.914 -76.243 1.00 66.06 67 LEU A N 1
ATOM 549 C CA . LEU A 1 67 ? 50.209 6.714 -75.468 1.00 66.06 67 LEU A CA 1
ATOM 550 C C . LEU A 1 67 ? 50.337 6.979 -73.962 1.00 66.06 67 LEU A C 1
ATOM 552 O O . LEU A 1 67 ? 49.413 6.687 -73.210 1.00 66.06 67 LEU A O 1
ATOM 556 N N . VAL A 1 68 ? 51.404 7.659 -73.530 1.00 68.56 68 VAL A N 1
ATOM 557 C CA . VAL A 1 68 ? 51.587 8.065 -72.124 1.00 68.56 68 VAL A CA 1
ATOM 558 C C . VAL A 1 68 ? 50.478 9.015 -71.650 1.00 68.56 68 VAL A C 1
ATOM 560 O O . VAL A 1 68 ? 49.987 8.870 -70.531 1.00 68.56 68 VAL A O 1
ATOM 563 N N . TYR A 1 69 ? 50.042 9.971 -72.480 1.00 65.62 69 TYR A N 1
ATOM 564 C CA . TYR A 1 69 ? 48.917 10.855 -72.143 1.00 65.62 69 TYR A CA 1
ATOM 565 C C . TYR A 1 69 ? 47.586 10.102 -72.035 1.00 65.62 69 TYR A C 1
ATOM 567 O O . TYR A 1 69 ? 46.808 10.387 -71.124 1.00 65.62 69 TYR A O 1
ATOM 575 N N . GLN A 1 70 ? 47.326 9.140 -72.926 1.00 72.69 70 GLN A N 1
ATOM 576 C CA . GLN A 1 70 ? 46.135 8.291 -72.848 1.00 72.69 70 GLN A CA 1
ATOM 577 C C . GLN A 1 70 ? 46.163 7.425 -71.583 1.00 72.69 70 GLN A C 1
ATOM 579 O O . GLN A 1 70 ? 45.200 7.443 -70.819 1.00 72.69 70 GLN A O 1
ATOM 584 N N . ASP A 1 71 ? 47.286 6.771 -71.284 1.00 75.75 71 ASP A N 1
ATOM 585 C CA . ASP A 1 71 ? 47.472 5.983 -70.061 1.00 75.75 71 ASP A CA 1
ATOM 586 C C . ASP A 1 71 ? 47.316 6.818 -68.785 1.00 75.75 71 ASP A C 1
ATOM 588 O O . ASP A 1 71 ? 46.751 6.346 -67.794 1.00 75.75 71 ASP A O 1
ATOM 592 N N . MET A 1 72 ? 47.794 8.067 -68.782 1.00 74.94 72 MET A N 1
ATOM 593 C CA . MET A 1 72 ? 47.593 8.985 -67.659 1.00 74.94 72 MET A CA 1
ATOM 594 C C . MET A 1 72 ? 46.120 9.367 -67.475 1.00 74.94 72 MET A C 1
ATOM 596 O O . MET A 1 72 ? 45.644 9.367 -66.340 1.00 74.94 72 MET A O 1
ATOM 600 N N . ASP A 1 73 ? 45.380 9.648 -68.552 1.00 83.69 73 ASP A N 1
ATOM 601 C CA . ASP A 1 73 ? 43.944 9.959 -68.480 1.00 83.69 73 ASP A CA 1
ATOM 602 C C . ASP A 1 73 ? 43.128 8.756 -67.968 1.00 83.69 73 ASP A C 1
ATOM 604 O O . ASP A 1 73 ? 42.302 8.896 -67.062 1.00 83.69 73 ASP A O 1
ATOM 608 N N . TYR A 1 74 ? 43.428 7.543 -68.446 1.00 78.38 74 TYR A N 1
ATOM 609 C CA . TYR A 1 74 ? 42.812 6.314 -67.933 1.00 78.38 74 TYR A CA 1
ATOM 610 C C . TYR A 1 74 ? 43.130 6.072 -66.454 1.00 78.38 74 TYR A C 1
ATOM 612 O O . TYR A 1 74 ? 42.226 5.769 -65.671 1.00 78.38 74 TYR A O 1
ATOM 620 N N . LYS A 1 75 ? 44.390 6.249 -66.032 1.00 83.25 75 LYS A N 1
ATOM 621 C CA . LYS A 1 75 ? 44.784 6.130 -64.616 1.00 83.25 75 LYS A CA 1
ATOM 622 C C . LYS A 1 75 ? 44.073 7.160 -63.739 1.00 83.25 75 LYS A C 1
ATOM 624 O O . LYS A 1 75 ? 43.654 6.822 -62.631 1.00 83.25 75 LYS A O 1
ATOM 629 N N . ASN A 1 76 ? 43.899 8.389 -64.223 1.00 88.31 76 ASN A N 1
ATOM 630 C CA . ASN A 1 76 ? 43.182 9.439 -63.502 1.00 88.31 76 ASN A CA 1
ATOM 631 C C . ASN A 1 76 ? 41.695 9.102 -63.337 1.00 88.31 76 ASN A C 1
ATOM 633 O O . ASN A 1 76 ? 41.207 9.118 -62.207 1.00 88.31 76 ASN A O 1
ATOM 637 N N . LYS A 1 77 ? 41.013 8.691 -64.415 1.00 88.00 77 LYS A N 1
ATOM 638 C CA . LYS A 1 77 ? 39.609 8.239 -64.375 1.00 88.00 77 LYS A CA 1
ATOM 639 C C . LYS A 1 77 ? 39.414 7.040 -63.450 1.00 88.00 77 LYS A C 1
ATOM 641 O O . LYS A 1 77 ? 38.485 7.011 -62.649 1.00 88.00 77 LYS A O 1
ATOM 646 N N . LEU A 1 78 ? 40.322 6.065 -63.495 1.00 85.44 78 LEU A N 1
ATOM 647 C CA . LEU A 1 78 ? 40.271 4.906 -62.604 1.00 85.44 78 LEU A CA 1
ATOM 648 C C . LEU A 1 78 ? 40.431 5.311 -61.132 1.00 85.44 78 LEU A C 1
ATOM 650 O O . LEU A 1 78 ? 39.748 4.775 -60.259 1.00 85.44 78 LEU A O 1
ATOM 654 N N . ASN A 1 79 ? 41.323 6.260 -60.843 1.00 89.69 79 ASN A N 1
ATOM 655 C CA . ASN A 1 79 ? 41.507 6.784 -59.494 1.00 89.69 79 ASN A CA 1
ATOM 656 C C . ASN A 1 79 ? 40.286 7.573 -59.007 1.00 89.69 79 ASN A C 1
ATOM 658 O O . ASN A 1 79 ? 39.946 7.476 -57.831 1.00 89.69 79 ASN A O 1
ATOM 662 N N . GLU A 1 80 ? 39.620 8.318 -59.885 1.00 90.38 80 GLU A N 1
ATOM 663 C CA . GLU A 1 80 ? 38.373 9.023 -59.577 1.00 90.38 80 GLU A CA 1
ATOM 664 C C . GLU A 1 80 ? 37.246 8.041 -59.234 1.00 90.38 80 GLU A C 1
ATOM 666 O O . GLU A 1 80 ? 36.708 8.101 -58.130 1.00 90.38 80 GLU A O 1
ATOM 671 N N . ILE A 1 81 ? 37.013 7.032 -60.082 1.00 88.38 81 ILE A N 1
ATOM 672 C CA . ILE A 1 81 ? 36.040 5.956 -59.826 1.00 88.38 81 ILE A CA 1
ATOM 673 C C . ILE A 1 81 ? 36.346 5.238 -58.503 1.00 88.38 81 ILE A C 1
ATOM 675 O O . ILE A 1 81 ? 35.443 4.922 -57.726 1.00 88.38 81 ILE A O 1
ATOM 679 N N . ARG A 1 82 ? 37.628 4.982 -58.206 1.00 88.50 82 ARG A N 1
ATOM 680 C CA . ARG A 1 82 ? 38.037 4.395 -56.921 1.00 88.50 82 ARG A CA 1
ATOM 681 C C . ARG A 1 82 ? 37.655 5.300 -55.753 1.00 88.50 82 ARG A C 1
ATOM 683 O O . ARG A 1 82 ? 37.077 4.800 -54.793 1.00 88.50 82 ARG A O 1
ATOM 690 N N . ARG A 1 83 ? 37.942 6.605 -55.822 1.00 90.44 83 ARG A N 1
ATOM 691 C CA . ARG A 1 83 ? 37.578 7.563 -54.763 1.00 90.44 83 ARG A CA 1
ATOM 692 C C . ARG A 1 83 ? 36.069 7.624 -54.552 1.00 90.44 83 ARG A C 1
ATOM 694 O O . ARG A 1 83 ? 35.636 7.564 -53.408 1.00 90.44 83 ARG A O 1
ATOM 701 N N . GLU A 1 84 ? 35.283 7.687 -55.623 1.00 90.56 84 GLU A N 1
ATOM 702 C CA . GLU A 1 84 ? 33.818 7.686 -55.541 1.00 90.56 84 GLU A CA 1
ATOM 703 C C . GLU A 1 84 ? 33.288 6.400 -54.906 1.00 90.56 84 GLU A C 1
ATOM 705 O O . GLU A 1 84 ? 32.452 6.449 -54.003 1.00 90.56 84 GLU A O 1
ATOM 710 N N . LYS A 1 85 ? 33.830 5.243 -55.306 1.00 88.00 85 LYS A N 1
ATOM 711 C CA . LYS A 1 85 ? 33.487 3.948 -54.711 1.00 88.00 85 LYS A CA 1
ATOM 712 C C . LYS A 1 85 ? 33.801 3.906 -53.214 1.00 88.00 85 LYS A C 1
ATOM 714 O O . LYS A 1 85 ? 32.977 3.411 -52.446 1.00 88.00 85 LYS A O 1
ATOM 719 N N . TYR A 1 86 ? 34.963 4.410 -52.793 1.00 87.88 86 TYR A N 1
ATOM 720 C CA . TYR A 1 86 ? 35.316 4.482 -51.372 1.00 87.88 86 TYR A CA 1
ATOM 721 C C . TYR A 1 86 ? 34.403 5.450 -50.612 1.00 87.88 86 TYR A C 1
ATOM 723 O O . TYR A 1 86 ? 33.860 5.066 -49.585 1.00 87.88 86 TYR A O 1
ATOM 731 N N . ALA A 1 87 ? 34.126 6.638 -51.154 1.00 89.50 87 ALA A N 1
ATOM 732 C CA . ALA A 1 87 ? 33.222 7.600 -50.526 1.00 89.50 87 ALA A CA 1
ATOM 733 C C . ALA A 1 87 ? 31.790 7.051 -50.376 1.00 89.50 87 ALA A C 1
ATOM 735 O O . ALA A 1 87 ? 31.159 7.233 -49.335 1.00 89.50 87 ALA A O 1
ATOM 736 N N . ALA A 1 88 ? 31.276 6.345 -51.388 1.00 88.81 88 ALA A N 1
ATOM 737 C CA . ALA A 1 88 ? 29.974 5.686 -51.320 1.00 88.81 88 ALA A CA 1
ATOM 738 C C . ALA A 1 88 ? 29.965 4.556 -50.280 1.00 88.81 88 ALA A C 1
ATOM 740 O O . ALA A 1 88 ? 29.009 4.438 -49.511 1.00 88.81 88 ALA A O 1
ATOM 741 N N . LYS A 1 89 ? 31.039 3.758 -50.216 1.00 90.56 89 LYS A N 1
ATOM 742 C CA . LYS A 1 89 ? 31.202 2.721 -49.193 1.00 90.56 89 LYS A CA 1
ATOM 743 C C . LYS A 1 89 ? 31.198 3.328 -47.789 1.00 90.56 89 LYS A C 1
ATOM 745 O O . LYS A 1 89 ? 30.415 2.883 -46.959 1.00 90.56 89 LYS A O 1
ATOM 750 N N . ASP A 1 90 ? 31.973 4.383 -47.557 1.00 89.38 90 ASP A N 1
ATOM 751 C CA . ASP A 1 90 ? 32.053 5.058 -46.257 1.00 89.38 90 ASP A CA 1
ATOM 752 C C . ASP A 1 90 ? 30.688 5.621 -45.825 1.00 89.38 90 ASP A C 1
ATOM 754 O O . ASP A 1 90 ? 30.306 5.538 -44.656 1.00 89.38 90 ASP A O 1
ATOM 758 N N . GLN A 1 91 ? 29.900 6.154 -46.767 1.00 90.75 91 GLN A N 1
ATOM 759 C CA . GLN A 1 91 ? 28.534 6.601 -46.483 1.00 90.75 91 GLN A CA 1
ATOM 760 C C . GLN A 1 91 ? 27.603 5.443 -46.107 1.00 90.75 91 GLN A C 1
ATOM 762 O O . GLN A 1 91 ? 26.801 5.584 -45.178 1.00 90.75 91 GLN A O 1
ATOM 767 N N . VAL A 1 92 ? 27.687 4.312 -46.813 1.00 90.62 92 VAL A N 1
ATOM 768 C CA . VAL A 1 92 ? 26.890 3.113 -46.517 1.00 90.62 92 VAL A CA 1
ATOM 769 C C . VAL A 1 92 ? 27.273 2.538 -45.155 1.00 90.62 92 VAL A C 1
ATOM 771 O O . VAL A 1 92 ? 26.380 2.274 -44.348 1.00 90.62 92 VAL A O 1
ATOM 774 N N . ASP A 1 93 ? 28.568 2.422 -44.871 1.00 86.06 93 ASP A N 1
ATOM 775 C CA . ASP A 1 93 ? 29.094 1.916 -43.604 1.00 86.06 93 ASP A CA 1
ATOM 776 C C . ASP A 1 93 ? 28.631 2.812 -42.442 1.00 86.06 93 ASP A C 1
ATOM 778 O O . ASP A 1 93 ? 28.036 2.325 -41.479 1.00 86.06 93 ASP A O 1
ATOM 782 N N . LEU A 1 94 ? 28.733 4.140 -42.580 1.00 91.62 94 LEU A N 1
ATOM 783 C CA . LEU A 1 94 ? 28.244 5.087 -41.571 1.00 91.62 94 LEU A CA 1
ATOM 784 C C . LEU A 1 94 ? 26.722 4.995 -41.353 1.00 91.62 94 LEU A C 1
ATOM 786 O O . LEU A 1 94 ? 26.232 5.094 -40.222 1.00 91.62 94 LEU A O 1
ATOM 790 N N . GLN A 1 95 ? 25.933 4.829 -42.419 1.00 94.00 95 GLN A N 1
ATOM 791 C CA . GLN A 1 95 ? 24.485 4.632 -42.287 1.00 94.00 95 GLN A CA 1
ATOM 792 C C . GLN A 1 95 ? 24.151 3.307 -41.599 1.00 94.00 95 GLN A C 1
ATOM 794 O O . GLN A 1 95 ? 23.224 3.255 -40.781 1.00 94.00 95 GLN A O 1
ATOM 799 N N . PHE A 1 96 ? 24.888 2.247 -41.925 1.00 93.12 96 PHE A N 1
ATOM 800 C CA . PHE A 1 96 ? 24.736 0.940 -41.307 1.00 93.12 96 PHE A CA 1
ATOM 801 C C . PHE A 1 96 ? 25.064 1.000 -39.813 1.00 93.12 96 PHE A C 1
ATOM 803 O O . PHE A 1 96 ? 24.241 0.577 -39.001 1.00 93.12 96 PHE A O 1
ATOM 810 N N . GLU A 1 97 ? 26.178 1.626 -39.429 1.00 91.50 97 GLU A N 1
ATOM 811 C CA . GLU A 1 97 ? 26.556 1.843 -38.029 1.00 91.50 97 GLU A CA 1
ATOM 812 C C . GLU A 1 97 ? 25.476 2.603 -37.251 1.00 91.50 97 GLU A C 1
ATOM 814 O O . GLU A 1 97 ? 25.066 2.186 -36.165 1.00 91.50 97 GLU A O 1
ATOM 819 N N . ARG A 1 98 ? 24.931 3.688 -37.822 1.00 94.31 98 ARG A N 1
ATOM 820 C CA . ARG A 1 98 ? 23.837 4.452 -37.196 1.00 94.31 98 ARG A CA 1
ATOM 821 C C . ARG A 1 98 ? 22.597 3.591 -36.959 1.00 94.31 98 ARG A C 1
ATOM 823 O O . ARG A 1 98 ? 21.997 3.665 -35.883 1.00 94.31 98 ARG A O 1
ATOM 830 N N . LYS A 1 99 ? 22.211 2.769 -37.941 1.00 94.25 99 LYS A N 1
ATOM 831 C CA . LYS A 1 99 ? 21.079 1.837 -37.813 1.00 94.25 99 LYS A CA 1
ATOM 832 C C . LYS A 1 99 ? 21.363 0.767 -36.761 1.00 94.25 99 LYS A C 1
ATOM 834 O O . LYS A 1 99 ? 20.493 0.503 -35.933 1.00 94.25 99 LYS A O 1
ATOM 839 N N . LEU A 1 100 ? 22.573 0.211 -36.738 1.00 90.31 100 LEU A N 1
ATOM 840 C CA . LEU A 1 100 ? 22.987 -0.798 -35.765 1.00 90.31 100 LEU A CA 1
ATOM 841 C C . LEU A 1 100 ? 22.925 -0.251 -34.330 1.00 90.31 100 LEU A C 1
ATOM 843 O O . LEU A 1 100 ? 22.327 -0.876 -33.453 1.00 90.31 100 LEU A O 1
ATOM 847 N N . ILE A 1 101 ? 23.443 0.962 -34.105 1.00 94.38 101 ILE A N 1
ATOM 848 C CA . ILE A 1 101 ? 23.372 1.654 -32.809 1.00 94.38 101 ILE A CA 1
ATOM 849 C C . ILE A 1 101 ? 21.914 1.897 -32.397 1.00 94.38 101 ILE A C 1
ATOM 851 O O . ILE A 1 101 ? 21.560 1.689 -31.235 1.00 94.38 101 ILE A O 1
ATOM 855 N N . ALA A 1 102 ? 21.051 2.328 -33.321 1.00 91.81 102 ALA A N 1
ATOM 856 C CA . ALA A 1 102 ? 19.636 2.558 -33.032 1.00 91.81 102 ALA A CA 1
ATOM 857 C C . ALA A 1 102 ? 18.901 1.261 -32.653 1.00 91.81 102 ALA A C 1
ATOM 859 O O . ALA A 1 102 ? 18.138 1.250 -31.684 1.00 91.81 102 ALA A O 1
ATOM 860 N N . VAL A 1 103 ? 19.167 0.160 -33.364 1.00 91.62 103 VAL A N 1
ATOM 861 C CA . VAL A 1 103 ? 18.610 -1.167 -33.054 1.00 91.62 103 VAL A CA 1
ATOM 862 C C . VAL A 1 103 ? 19.070 -1.634 -31.673 1.00 91.62 103 VAL A C 1
ATOM 864 O O . VAL A 1 103 ? 18.239 -2.045 -30.864 1.00 91.62 103 VAL A O 1
ATOM 867 N N . TYR A 1 104 ? 20.358 -1.498 -31.354 1.00 91.69 104 TYR A N 1
ATOM 868 C CA . TYR A 1 104 ? 20.891 -1.875 -30.044 1.00 91.69 104 TYR A CA 1
ATOM 869 C C . TYR A 1 104 ? 20.300 -1.032 -28.902 1.00 91.69 104 TYR A C 1
ATOM 871 O O . TYR A 1 104 ? 19.905 -1.560 -27.859 1.00 91.69 104 TYR A O 1
ATOM 879 N N . LYS A 1 105 ? 20.164 0.286 -29.103 1.00 91.56 105 LYS A N 1
ATOM 880 C CA . LYS A 1 105 ? 19.485 1.177 -28.148 1.00 91.56 105 LYS A CA 1
ATOM 881 C C . LYS A 1 105 ? 18.029 0.767 -27.932 1.00 91.56 105 LYS A C 1
ATOM 883 O O . LYS A 1 105 ? 17.573 0.730 -26.795 1.00 91.56 105 LYS A O 1
ATOM 888 N N . ARG A 1 106 ? 17.298 0.422 -28.994 1.00 92.50 106 ARG A N 1
ATOM 889 C CA . ARG A 1 106 ? 15.909 -0.042 -28.874 1.00 92.50 106 ARG A CA 1
ATOM 890 C C . ARG A 1 106 ? 15.821 -1.357 -28.105 1.00 92.50 106 ARG A C 1
ATOM 892 O O . ARG A 1 106 ? 15.081 -1.434 -27.134 1.00 92.50 106 ARG A O 1
ATOM 899 N N . TYR A 1 107 ? 16.645 -2.335 -28.467 1.00 91.81 107 TYR A N 1
ATOM 900 C CA . TYR A 1 107 ? 16.708 -3.623 -27.781 1.00 91.81 107 TYR A CA 1
ATOM 901 C C . TYR A 1 107 ? 17.003 -3.474 -26.279 1.00 91.81 107 TYR A C 1
ATOM 903 O O . TYR A 1 107 ? 16.336 -4.080 -25.442 1.00 91.81 107 TYR A O 1
ATOM 911 N N . THR A 1 108 ? 17.965 -2.623 -25.911 1.00 89.31 108 THR A N 1
ATOM 912 C CA . THR A 1 108 ? 18.292 -2.371 -24.498 1.00 89.31 108 THR A CA 1
ATOM 913 C C . THR A 1 108 ? 17.150 -1.676 -23.749 1.00 89.31 108 THR A C 1
ATOM 915 O O . THR A 1 108 ? 16.869 -2.050 -22.609 1.00 89.31 108 THR A O 1
ATOM 918 N N . MET A 1 109 ? 16.443 -0.727 -24.375 1.00 92.00 109 MET A N 1
ATOM 919 C CA . MET A 1 109 ? 15.237 -0.118 -23.796 1.00 92.00 109 MET A CA 1
ATOM 920 C C . MET A 1 109 ? 14.122 -1.146 -23.580 1.00 92.00 109 MET A C 1
ATOM 922 O O . MET A 1 109 ? 13.564 -1.202 -22.483 1.00 92.00 109 MET A O 1
ATOM 926 N N . ASP A 1 110 ? 13.855 -2.000 -24.570 1.00 90.38 110 ASP A N 1
ATOM 927 C CA . ASP A 1 110 ? 12.830 -3.045 -24.486 1.00 90.38 110 ASP A CA 1
ATOM 928 C C . ASP A 1 110 ? 13.141 -4.030 -23.343 1.00 90.38 110 ASP A C 1
ATOM 930 O O . ASP A 1 110 ? 12.261 -4.385 -22.554 1.00 90.38 110 ASP A O 1
ATOM 934 N N . LEU A 1 111 ? 14.412 -4.417 -23.172 1.00 86.19 111 LEU A N 1
ATOM 935 C CA . LEU A 1 111 ? 14.850 -5.253 -22.049 1.00 86.19 111 LEU A CA 1
ATOM 936 C C . LEU A 1 111 ? 14.635 -4.577 -20.686 1.00 86.19 111 LEU A C 1
ATOM 938 O O . LEU A 1 111 ? 14.180 -5.223 -19.734 1.00 86.19 111 LEU A O 1
ATOM 942 N N . ILE A 1 112 ? 14.960 -3.286 -20.568 1.00 83.25 112 ILE A N 1
ATOM 943 C CA . ILE A 1 112 ? 14.743 -2.513 -19.336 1.00 83.25 112 ILE A CA 1
ATOM 944 C C . ILE A 1 112 ? 13.244 -2.429 -19.027 1.00 83.25 112 ILE A C 1
ATOM 946 O O . ILE A 1 112 ? 12.836 -2.614 -17.874 1.00 83.25 112 ILE A O 1
ATOM 950 N N . GLU A 1 113 ? 12.415 -2.196 -20.043 1.00 89.50 113 GLU A N 1
ATOM 951 C CA . GLU A 1 113 ? 10.966 -2.119 -19.901 1.00 89.50 113 GLU A CA 1
ATOM 952 C C . GLU A 1 113 ? 10.366 -3.459 -19.463 1.00 89.50 113 GLU A C 1
ATOM 954 O O . GLU A 1 113 ? 9.598 -3.500 -18.496 1.00 89.50 113 GLU A O 1
ATOM 959 N N . MET A 1 114 ? 10.756 -4.565 -20.105 1.00 87.31 114 MET A N 1
ATOM 960 C CA . MET A 1 114 ? 10.320 -5.911 -19.725 1.00 87.31 114 MET A CA 1
ATOM 961 C C . MET A 1 114 ? 10.698 -6.233 -18.276 1.00 87.31 114 MET A C 1
ATOM 963 O O . MET A 1 114 ? 9.851 -6.678 -17.496 1.00 87.31 114 MET A O 1
ATOM 967 N N . ARG A 1 115 ? 11.935 -5.924 -17.866 1.00 82.81 115 ARG A N 1
ATOM 968 C CA . ARG A 1 115 ? 12.391 -6.112 -16.480 1.00 82.81 115 ARG A CA 1
ATOM 969 C C . ARG A 1 115 ? 11.569 -5.279 -15.494 1.00 82.81 115 ARG A C 1
ATOM 971 O O . ARG A 1 115 ? 11.194 -5.772 -14.429 1.00 82.81 115 ARG A O 1
ATOM 978 N N . ARG A 1 116 ? 11.257 -4.025 -15.836 1.00 83.25 116 ARG A N 1
ATOM 979 C CA . ARG A 1 116 ? 10.416 -3.148 -15.009 1.00 83.25 116 ARG A CA 1
ATOM 980 C C . ARG A 1 116 ? 8.989 -3.685 -14.886 1.00 83.25 116 ARG A C 1
ATOM 982 O O . ARG A 1 116 ? 8.464 -3.720 -13.773 1.00 83.25 116 ARG A O 1
ATOM 989 N N . LYS A 1 117 ? 8.377 -4.121 -15.992 1.00 85.31 117 LYS A N 1
ATOM 990 C CA . LYS A 1 117 ? 7.035 -4.727 -16.016 1.00 85.31 117 LYS A CA 1
ATOM 991 C C . LYS A 1 117 ? 6.978 -5.978 -15.142 1.00 85.31 117 LYS A C 1
ATOM 993 O O . LYS A 1 117 ? 6.099 -6.074 -14.289 1.00 85.31 117 LYS A O 1
ATOM 998 N N . ALA A 1 118 ? 7.959 -6.871 -15.273 1.00 83.00 118 ALA A N 1
ATOM 999 C CA . ALA A 1 118 ? 8.068 -8.066 -14.439 1.00 83.00 118 ALA A CA 1
ATOM 1000 C C . ALA A 1 118 ? 8.204 -7.718 -12.945 1.00 83.00 118 ALA A C 1
ATOM 1002 O O . ALA A 1 118 ? 7.498 -8.278 -12.105 1.00 83.00 118 ALA A O 1
ATOM 1003 N N . LYS A 1 119 ? 9.047 -6.732 -12.604 1.00 81.94 119 LYS A N 1
ATOM 1004 C CA . LYS A 1 119 ? 9.208 -6.260 -11.220 1.00 81.94 119 LYS A CA 1
ATOM 1005 C C . LYS A 1 119 ? 7.900 -5.704 -10.644 1.00 81.94 119 LYS A C 1
ATOM 1007 O O . LYS A 1 119 ? 7.545 -6.039 -9.518 1.00 81.94 119 LYS A O 1
ATOM 1012 N N . LEU A 1 120 ? 7.178 -4.875 -11.398 1.00 80.75 120 LEU A N 1
ATOM 1013 C CA . LEU A 1 120 ? 5.890 -4.320 -10.965 1.00 80.75 120 LEU A CA 1
ATOM 1014 C C . LEU A 1 120 ? 4.817 -5.401 -10.811 1.00 80.75 120 LEU A C 1
ATOM 1016 O O . LEU A 1 120 ? 4.081 -5.381 -9.827 1.00 80.75 120 LEU A O 1
ATOM 1020 N N . ALA A 1 121 ? 4.752 -6.363 -11.735 1.00 82.62 121 ALA A N 1
ATOM 1021 C CA . ALA A 1 121 ? 3.828 -7.490 -11.641 1.00 82.62 121 ALA A CA 1
ATOM 1022 C C . ALA A 1 121 ? 4.058 -8.295 -10.351 1.00 82.62 121 ALA A C 1
ATOM 1024 O O . ALA A 1 121 ? 3.108 -8.580 -9.623 1.00 82.62 121 ALA A O 1
ATOM 1025 N N . LEU A 1 122 ? 5.321 -8.571 -10.016 1.00 82.81 122 LEU A N 1
ATOM 1026 C CA . LEU A 1 122 ? 5.694 -9.263 -8.783 1.00 82.81 122 LEU A CA 1
ATOM 1027 C C . LEU A 1 122 ? 5.322 -8.466 -7.520 1.00 82.81 122 LEU A C 1
ATOM 1029 O O . LEU A 1 122 ? 4.805 -9.039 -6.561 1.00 82.81 122 LEU A O 1
ATOM 1033 N N . LEU A 1 123 ? 5.562 -7.151 -7.507 1.00 80.25 123 LEU A N 1
ATOM 1034 C CA . LEU A 1 123 ? 5.179 -6.280 -6.388 1.00 80.25 123 LEU A CA 1
ATOM 1035 C C . LEU A 1 123 ? 3.656 -6.244 -6.194 1.00 80.25 123 LEU A C 1
ATOM 1037 O O . LEU A 1 123 ? 3.177 -6.394 -5.070 1.00 80.25 123 LEU A O 1
ATOM 1041 N N . ASN A 1 124 ? 2.898 -6.119 -7.285 1.00 83.31 124 ASN A N 1
ATOM 1042 C CA . ASN A 1 124 ? 1.436 -6.125 -7.253 1.00 83.31 124 ASN A CA 1
ATOM 1043 C C . ASN A 1 124 ? 0.879 -7.462 -6.757 1.00 83.31 124 ASN A C 1
ATOM 1045 O O . ASN A 1 124 ? -0.043 -7.476 -5.945 1.00 83.31 124 ASN A O 1
ATOM 1049 N N . PHE A 1 125 ? 1.447 -8.582 -7.209 1.00 85.88 125 PHE A N 1
ATOM 1050 C CA . PHE A 1 125 ? 1.057 -9.913 -6.747 1.00 85.88 125 PHE A CA 1
ATOM 1051 C C . PHE A 1 125 ? 1.244 -10.065 -5.231 1.00 85.88 125 PHE A C 1
ATOM 1053 O O . PHE A 1 125 ? 0.338 -10.505 -4.531 1.00 85.88 125 PHE A O 1
ATOM 1060 N N . ARG A 1 126 ? 2.380 -9.610 -4.694 1.00 83.12 126 ARG A N 1
ATOM 1061 C CA . ARG A 1 126 ? 2.643 -9.638 -3.245 1.00 83.12 126 ARG A CA 1
ATOM 1062 C C . ARG A 1 126 ? 1.687 -8.763 -2.460 1.00 83.12 126 ARG A C 1
ATOM 1064 O O . ARG A 1 126 ? 1.191 -9.175 -1.419 1.00 83.12 126 ARG A O 1
ATOM 1071 N N . TYR A 1 127 ? 1.423 -7.561 -2.959 1.00 82.94 127 TYR A N 1
ATOM 1072 C CA . TYR A 1 127 ? 0.457 -6.671 -2.333 1.00 82.94 127 TYR A CA 1
ATOM 1073 C C . TYR A 1 127 ? -0.936 -7.309 -2.282 1.00 82.94 127 TYR A C 1
ATOM 1075 O O . TYR A 1 127 ? -1.595 -7.260 -1.246 1.00 82.94 127 TYR A O 1
ATOM 1083 N N . ARG A 1 128 ? -1.356 -7.970 -3.368 1.00 87.38 128 ARG A N 1
ATOM 1084 C CA . ARG A 1 128 ? -2.615 -8.721 -3.407 1.00 87.38 128 ARG A CA 1
ATOM 1085 C C . ARG A 1 128 ? -2.660 -9.846 -2.380 1.00 87.38 128 ARG A C 1
ATOM 1087 O O . ARG A 1 128 ? -3.653 -9.932 -1.675 1.00 87.38 128 ARG A O 1
ATOM 1094 N N . LEU A 1 129 ? -1.590 -10.628 -2.235 1.00 89.06 129 LEU A N 1
ATOM 1095 C CA . LEU A 1 129 ? -1.517 -11.669 -1.203 1.00 89.06 129 LEU A CA 1
ATOM 1096 C C . LEU A 1 129 ? -1.723 -11.095 0.204 1.00 89.06 129 LEU A C 1
ATOM 1098 O O . LEU A 1 129 ? -2.487 -11.644 0.992 1.00 89.06 129 LEU A O 1
ATOM 1102 N N . VAL A 1 130 ? -1.088 -9.959 0.516 1.00 87.62 130 VAL A N 1
ATOM 1103 C CA . VAL A 1 130 ? -1.302 -9.285 1.806 1.00 87.62 130 VAL A CA 1
ATOM 1104 C C . VAL A 1 130 ? -2.765 -8.864 1.957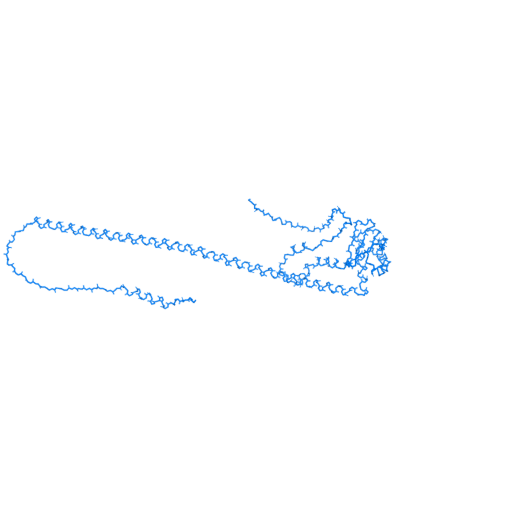 1.00 87.62 130 VAL A C 1
ATOM 1106 O O . VAL A 1 130 ? -3.354 -9.094 3.009 1.00 87.62 130 VAL A O 1
ATOM 1109 N N . LEU A 1 131 ? -3.378 -8.279 0.923 1.00 88.06 131 LEU A N 1
ATOM 1110 C CA . LEU A 1 131 ? -4.792 -7.896 0.965 1.00 88.06 131 LEU A CA 1
ATOM 1111 C C . LEU A 1 131 ? -5.725 -9.092 1.171 1.00 88.06 131 LEU A C 1
ATOM 1113 O O . LEU A 1 131 ? -6.630 -9.000 1.993 1.00 88.06 131 LEU A O 1
ATOM 1117 N N . GLU A 1 132 ? -5.485 -10.207 0.484 1.00 90.56 132 GLU A N 1
ATOM 1118 C CA . GLU A 1 132 ? -6.283 -11.430 0.607 1.00 90.56 132 GLU A CA 1
ATOM 1119 C C . GLU A 1 132 ? -6.236 -11.976 2.044 1.00 90.56 132 GLU A C 1
ATOM 1121 O O . GLU A 1 132 ? -7.282 -12.247 2.636 1.00 90.56 132 GLU A O 1
ATOM 1126 N N . VAL A 1 133 ? -5.048 -12.017 2.662 1.00 91.62 133 VAL A N 1
ATOM 1127 C CA . VAL A 1 133 ? -4.884 -12.403 4.077 1.00 91.62 133 VAL A CA 1
ATOM 1128 C C . VAL A 1 133 ? -5.618 -11.439 5.013 1.00 91.62 133 VAL A C 1
ATOM 1130 O O . VAL A 1 133 ? -6.274 -11.860 5.971 1.00 91.62 133 VAL A O 1
ATOM 1133 N N . LEU A 1 134 ? -5.531 -10.132 4.754 1.00 90.31 134 LEU A N 1
ATOM 1134 C CA . LEU A 1 134 ? -6.218 -9.122 5.557 1.00 90.31 134 LEU A CA 1
ATOM 1135 C C . LEU A 1 134 ? -7.741 -9.217 5.430 1.00 90.31 134 LEU A C 1
ATOM 1137 O O . LEU A 1 134 ? -8.445 -9.042 6.426 1.00 90.31 134 LEU A O 1
ATOM 1141 N N . ASP A 1 135 ? -8.262 -9.498 4.240 1.00 90.75 135 ASP A N 1
ATOM 1142 C CA . ASP A 1 135 ? -9.696 -9.656 4.016 1.00 90.75 135 ASP A CA 1
ATOM 1143 C C . ASP A 1 135 ? -10.222 -10.947 4.650 1.00 90.75 135 ASP A C 1
ATOM 1145 O O . ASP A 1 135 ? -11.257 -10.917 5.323 1.00 90.75 135 ASP A O 1
ATOM 1149 N N . GLU A 1 136 ? -9.473 -12.049 4.576 1.00 93.56 136 GLU A N 1
ATOM 1150 C CA . GLU A 1 136 ? -9.801 -13.275 5.308 1.00 93.56 136 GLU A CA 1
ATOM 1151 C C . GLU A 1 136 ? -9.823 -13.028 6.827 1.00 93.56 136 GLU A C 1
ATOM 1153 O O . GLU A 1 136 ? -10.751 -13.448 7.529 1.00 93.56 136 GLU A O 1
ATOM 1158 N N . ALA A 1 137 ? -8.847 -12.280 7.350 1.00 91.00 137 ALA A N 1
ATOM 1159 C CA . ALA A 1 137 ? -8.808 -11.902 8.758 1.00 91.00 137 ALA A CA 1
ATOM 1160 C C . ALA A 1 137 ? -10.019 -11.040 9.159 1.00 91.00 137 ALA A C 1
ATOM 1162 O O . ALA A 1 137 ? -10.601 -11.275 10.222 1.00 91.00 137 ALA A O 1
ATOM 1163 N N . LYS A 1 138 ? -10.467 -10.101 8.311 1.00 89.69 138 LYS A N 1
ATOM 1164 C CA . LYS A 1 138 ? -11.705 -9.330 8.547 1.00 89.69 138 LYS A CA 1
ATOM 1165 C C . LYS A 1 138 ? -12.936 -10.230 8.596 1.00 89.69 138 LYS A C 1
ATOM 1167 O O . LYS A 1 138 ? -13.790 -10.029 9.461 1.00 89.69 138 LYS A O 1
ATOM 1172 N N . VAL A 1 139 ? -13.036 -11.221 7.709 1.00 90.88 139 VAL A N 1
ATOM 1173 C CA . VAL A 1 139 ? -14.149 -12.186 7.706 1.00 90.88 139 VAL A CA 1
ATOM 1174 C C . VAL A 1 139 ? -14.140 -13.019 8.990 1.00 90.88 139 VAL A C 1
ATOM 1176 O O . VAL A 1 139 ? -15.164 -13.108 9.672 1.00 90.88 139 VAL A O 1
ATOM 1179 N N . LYS A 1 140 ? -12.979 -13.553 9.392 1.00 89.88 140 LYS A N 1
ATOM 1180 C CA . LYS A 1 140 ? -12.819 -14.281 10.666 1.00 89.88 140 LYS A CA 1
ATOM 1181 C C . LYS A 1 140 ? -13.203 -13.412 11.863 1.00 89.88 140 LYS A C 1
ATOM 1183 O O . LYS A 1 140 ? -13.923 -13.864 12.753 1.00 89.88 140 LYS A O 1
ATOM 1188 N N . LEU A 1 141 ? -12.793 -12.147 11.853 1.00 85.88 141 LEU A N 1
ATOM 1189 C CA . LEU A 1 141 ? -13.112 -11.174 12.892 1.00 85.88 141 LEU A CA 1
ATOM 1190 C C . LEU A 1 141 ? -14.613 -10.848 12.949 1.00 85.88 141 LEU A C 1
ATOM 1192 O O . LEU A 1 141 ? -15.183 -10.717 14.033 1.00 85.88 141 LEU A O 1
ATOM 1196 N N . HIS A 1 142 ? -15.273 -10.758 11.793 1.00 85.12 142 HIS A N 1
ATOM 1197 C CA . HIS A 1 142 ? -16.719 -10.575 11.711 1.00 85.12 142 HIS A CA 1
ATOM 1198 C C . HIS A 1 142 ? -17.476 -11.783 12.276 1.00 85.12 142 HIS A C 1
ATOM 1200 O O . HIS A 1 142 ? -18.419 -11.613 13.050 1.00 85.12 142 HIS A O 1
ATOM 1206 N N . ASN A 1 143 ? -17.025 -12.996 11.961 1.00 85.25 143 ASN A N 1
ATOM 1207 C CA . ASN A 1 143 ? -17.620 -14.230 12.471 1.00 85.25 143 ASN A CA 1
ATOM 1208 C C . ASN A 1 143 ? -17.421 -14.377 13.988 1.00 85.25 143 ASN A C 1
ATOM 1210 O O . ASN A 1 143 ? -18.351 -14.760 14.698 1.00 85.25 143 ASN A O 1
ATOM 1214 N N . ALA A 1 144 ? -16.258 -13.965 14.504 1.00 81.19 144 ALA A N 1
ATOM 1215 C CA . ALA A 1 144 ? -15.956 -13.935 15.937 1.00 81.19 144 ALA A CA 1
ATOM 1216 C C . ALA A 1 144 ? -16.793 -12.912 16.733 1.00 81.19 144 ALA A C 1
ATOM 1218 O O . ALA A 1 144 ? -16.809 -12.944 17.964 1.00 81.19 144 ALA A O 1
ATOM 1219 N N . ARG A 1 145 ? -17.519 -12.009 16.056 1.00 78.88 145 ARG A N 1
ATOM 1220 C CA . ARG A 1 145 ? -18.410 -11.026 16.693 1.00 78.88 145 ARG A CA 1
ATOM 1221 C C . ARG A 1 145 ? -19.657 -11.663 17.320 1.00 78.88 145 ARG A C 1
ATOM 1223 O O . ARG A 1 145 ? -20.385 -10.981 18.043 1.00 78.88 145 ARG A O 1
ATOM 1230 N N . LYS A 1 146 ? -19.944 -12.935 17.049 1.00 80.12 146 LYS A N 1
ATOM 1231 C CA . LYS A 1 146 ? -21.091 -13.639 17.634 1.00 80.12 146 LYS A CA 1
ATOM 1232 C C . LYS A 1 146 ? -20.721 -14.207 19.015 1.00 80.12 146 LYS A C 1
ATOM 1234 O O . LYS A 1 146 ? -19.649 -14.776 19.191 1.00 80.12 146 LYS A O 1
ATOM 1239 N N . GLY A 1 147 ? -21.612 -14.050 19.996 1.00 81.62 147 GLY A N 1
ATOM 1240 C CA . GLY A 1 147 ?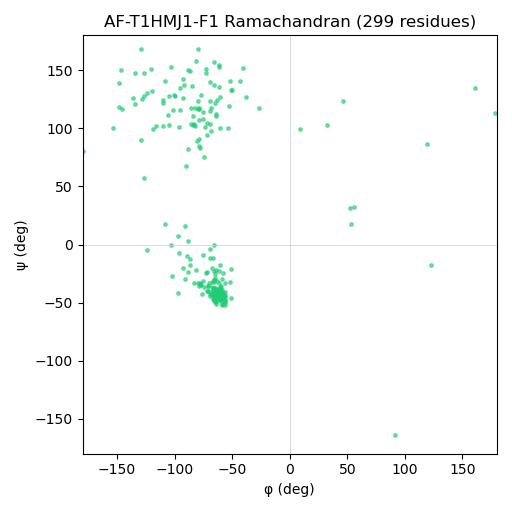 -21.479 -14.649 21.332 1.00 81.62 147 GLY A CA 1
ATOM 1241 C C . GLY A 1 147 ? -20.775 -13.787 22.390 1.00 81.62 147 GLY A C 1
ATOM 1242 O O . GLY A 1 147 ? -20.635 -12.570 22.263 1.00 81.62 147 GLY A O 1
ATOM 1243 N N . GLU A 1 148 ? -20.356 -14.432 23.477 1.00 84.81 148 GLU A N 1
ATOM 1244 C CA . GLU A 1 148 ? -19.875 -13.785 24.706 1.00 84.81 148 GLU A CA 1
ATOM 1245 C C . GLU A 1 148 ? -18.502 -13.108 24.553 1.00 84.81 148 GLU A C 1
ATOM 1247 O O . GLU A 1 148 ? -18.284 -12.000 25.050 1.00 84.81 148 GLU A O 1
ATOM 1252 N N . LYS A 1 149 ? -17.605 -13.703 23.753 1.00 84.38 149 LYS A N 1
ATOM 1253 C CA . LYS A 1 149 ? -16.282 -13.135 23.421 1.00 84.38 149 LYS A CA 1
ATOM 1254 C C . LYS A 1 149 ? -16.385 -11.731 22.809 1.00 84.38 149 LYS A C 1
ATOM 1256 O O . LYS A 1 149 ? -15.541 -10.874 23.068 1.00 84.38 149 LYS A O 1
ATOM 1261 N N . SER A 1 150 ? -17.454 -11.469 22.057 1.00 84.31 150 SER A N 1
ATOM 1262 C CA . 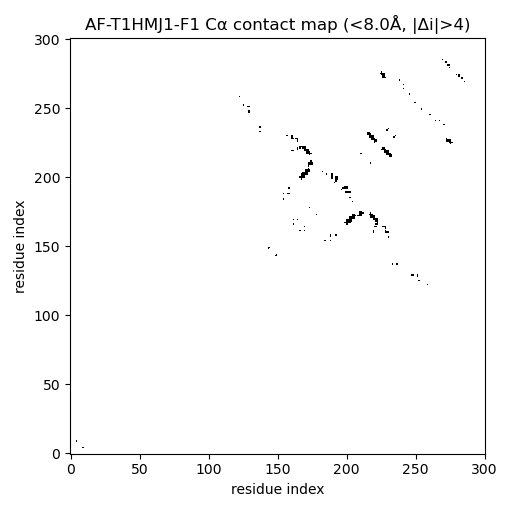SER A 1 150 ? -17.743 -10.159 21.46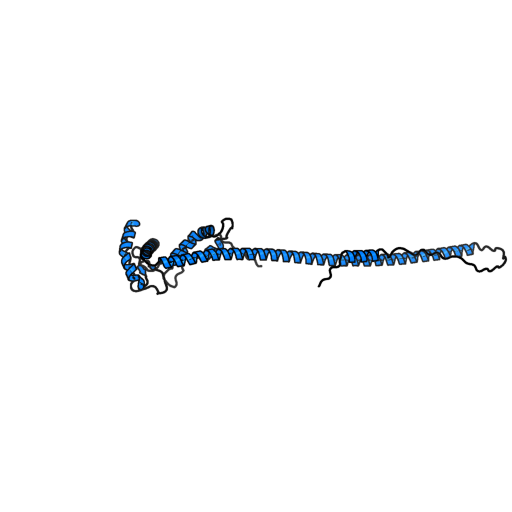8 1.00 84.31 150 SER A CA 1
ATOM 1263 C C . SER A 1 150 ? -18.030 -9.086 22.520 1.00 84.31 150 SER A C 1
ATOM 1265 O O . SER A 1 150 ? -17.537 -7.965 22.405 1.00 84.31 150 SER A O 1
ATOM 1267 N N . LYS A 1 151 ? -18.760 -9.428 23.593 1.00 87.50 151 LYS A N 1
ATOM 1268 C CA . LYS A 1 151 ? -19.034 -8.503 24.706 1.00 87.50 151 LYS A CA 1
ATOM 1269 C C . LYS A 1 151 ? -17.747 -8.132 25.441 1.00 87.50 151 LYS A C 1
ATOM 1271 O O . LYS A 1 151 ? -17.509 -6.954 25.695 1.00 87.50 151 LYS A O 1
ATOM 1276 N N . ALA A 1 152 ? -16.884 -9.115 25.707 1.00 89.19 152 ALA A N 1
ATOM 1277 C CA . ALA A 1 152 ? -15.581 -8.882 26.328 1.00 89.19 152 ALA A CA 1
ATOM 1278 C C . ALA A 1 152 ? -14.671 -7.992 25.460 1.00 89.19 152 ALA A C 1
ATOM 1280 O O . ALA A 1 152 ? -13.992 -7.105 25.981 1.00 89.19 152 ALA A O 1
ATOM 1281 N N . LEU A 1 153 ? -14.683 -8.191 24.137 1.00 87.56 153 LEU A N 1
ATOM 1282 C CA . LEU A 1 153 ? -13.942 -7.354 23.193 1.00 87.56 153 LEU A CA 1
ATOM 1283 C C . LEU A 1 153 ? -14.495 -5.925 23.136 1.00 87.56 153 LEU A C 1
ATOM 1285 O O . LEU A 1 153 ? -13.728 -4.971 23.238 1.00 87.56 153 LEU A O 1
ATOM 1289 N N . MET A 1 154 ? -15.819 -5.769 23.034 1.00 88.62 154 MET A N 1
ATOM 1290 C CA . MET A 1 154 ? -16.477 -4.460 23.064 1.00 88.62 154 MET A CA 1
ATOM 1291 C C . MET A 1 154 ? -16.164 -3.705 24.354 1.00 88.62 154 MET A C 1
ATOM 1293 O O . MET A 1 154 ? -15.838 -2.525 24.286 1.00 88.62 154 MET A O 1
ATOM 1297 N N . ARG A 1 155 ? -16.169 -4.386 25.506 1.00 91.69 155 ARG A N 1
ATOM 1298 C CA . ARG A 1 155 ? -15.769 -3.808 26.796 1.00 91.69 155 ARG A CA 1
ATOM 1299 C C . ARG A 1 155 ? -14.350 -3.230 26.739 1.00 91.69 155 ARG A C 1
ATOM 1301 O O . ARG A 1 155 ? -14.160 -2.057 27.042 1.00 91.69 155 ARG A O 1
ATOM 1308 N N . LYS A 1 156 ? -13.364 -4.010 26.278 1.00 91.69 156 LYS A N 1
ATOM 1309 C CA . LYS A 1 156 ? -11.967 -3.545 26.139 1.00 91.69 156 LYS A CA 1
ATOM 1310 C C . LYS A 1 156 ? -11.840 -2.357 25.178 1.00 91.69 156 LYS A C 1
ATOM 1312 O O . LYS A 1 156 ? -11.125 -1.400 25.466 1.00 91.69 156 LYS A O 1
ATOM 1317 N N . LEU A 1 157 ? -12.557 -2.400 24.056 1.00 89.56 157 LEU A N 1
ATOM 1318 C CA . LEU A 1 157 ? -12.580 -1.315 23.075 1.00 89.56 157 LEU A CA 1
ATOM 1319 C C . LEU A 1 157 ? -13.215 -0.032 23.642 1.00 89.56 157 LEU A C 1
ATOM 1321 O O . LEU A 1 157 ? -12.722 1.062 23.377 1.00 89.56 157 LEU A O 1
ATOM 1325 N N . MET A 1 158 ? -14.275 -0.155 24.446 1.00 93.12 158 MET A N 1
ATOM 1326 C CA . MET A 1 158 ? -14.911 0.971 25.139 1.00 93.12 158 MET A CA 1
ATOM 1327 C C . MET A 1 158 ? -13.950 1.619 26.137 1.00 93.12 158 MET A C 1
ATOM 1329 O O . MET A 1 158 ? -13.794 2.836 26.104 1.00 93.12 158 MET A O 1
ATOM 1333 N N . ILE A 1 159 ? -13.256 0.818 26.954 1.00 93.75 159 ILE A N 1
ATOM 1334 C CA . ILE A 1 159 ? -12.225 1.307 27.885 1.00 93.75 159 ILE A CA 1
ATOM 1335 C C . ILE A 1 159 ? -11.144 2.068 27.121 1.00 93.75 159 ILE A C 1
ATOM 1337 O O . ILE A 1 159 ? -10.856 3.214 27.450 1.00 93.75 159 ILE A O 1
ATOM 1341 N N . SER A 1 160 ? -10.606 1.477 26.049 1.00 91.19 160 SER A N 1
ATOM 1342 C CA . SER A 1 160 ? -9.599 2.131 25.208 1.00 91.19 160 SER A CA 1
ATOM 1343 C C . SER A 1 160 ? -10.086 3.477 24.655 1.00 91.19 160 SER A C 1
ATOM 1345 O O . SER A 1 160 ? -9.352 4.462 24.708 1.00 91.19 160 SER A O 1
ATOM 1347 N N . GLY A 1 161 ? -11.337 3.551 24.188 1.00 91.38 161 GLY A N 1
ATOM 1348 C CA . GLY A 1 161 ? -11.927 4.795 23.696 1.00 91.38 161 GLY A CA 1
ATOM 1349 C C . GLY A 1 161 ? -12.113 5.864 24.773 1.00 91.38 161 GLY A C 1
ATOM 1350 O O . GLY A 1 161 ? -11.833 7.033 24.520 1.00 91.38 161 GLY A O 1
ATOM 1351 N N . ILE A 1 162 ? -12.540 5.474 25.976 1.00 94.06 162 ILE A N 1
ATOM 1352 C CA . ILE A 1 162 ? -12.707 6.393 27.113 1.00 94.06 162 ILE A CA 1
ATOM 1353 C C . ILE A 1 162 ? -11.343 6.936 27.558 1.00 94.06 162 ILE A C 1
ATOM 1355 O O . ILE A 1 162 ? -11.176 8.148 27.698 1.00 94.06 162 ILE A O 1
ATOM 1359 N N . LEU A 1 163 ? -10.339 6.063 27.685 1.00 92.44 163 LEU A N 1
ATOM 1360 C CA . LEU A 1 163 ? -8.969 6.445 28.040 1.00 92.44 163 LEU A CA 1
ATOM 1361 C C . LEU A 1 163 ? -8.313 7.356 26.998 1.00 92.44 163 LEU A C 1
ATOM 1363 O O . LEU A 1 163 ? -7.487 8.195 27.354 1.00 92.44 163 LEU A O 1
ATOM 1367 N N . ALA A 1 164 ? -8.668 7.203 25.720 1.00 90.81 164 ALA A N 1
ATOM 1368 C CA . ALA A 1 164 ? -8.172 8.065 24.652 1.00 90.81 164 ALA A CA 1
ATOM 1369 C C . ALA A 1 164 ? -8.746 9.490 24.730 1.00 90.81 164 ALA A C 1
ATOM 1371 O O . ALA A 1 164 ? -8.052 10.439 24.372 1.00 90.81 164 ALA A O 1
ATOM 1372 N N . LEU A 1 165 ? -9.992 9.645 25.192 1.00 92.00 165 LEU A N 1
ATOM 1373 C CA . LEU A 1 165 ? -10.640 10.954 25.330 1.00 92.00 165 LEU A CA 1
ATOM 1374 C C . LEU A 1 165 ? -10.273 11.666 26.632 1.00 92.00 165 LEU A C 1
ATOM 1376 O O . LEU A 1 165 ? -10.188 12.890 26.627 1.00 92.00 165 LEU A O 1
ATOM 1380 N N . ARG A 1 166 ? -10.051 10.913 27.721 1.00 92.19 166 ARG A N 1
ATOM 1381 C CA . ARG A 1 166 ? -9.764 11.445 29.070 1.00 92.19 166 ARG A CA 1
ATOM 1382 C C . ARG A 1 166 ? -10.790 12.476 29.561 1.00 92.19 166 ARG A C 1
ATOM 1384 O O . ARG A 1 166 ? -10.449 13.395 30.298 1.00 92.19 166 ARG A O 1
ATOM 1391 N N . ASP A 1 167 ? -12.041 12.325 29.143 1.00 94.56 167 ASP A N 1
ATOM 1392 C CA . ASP A 1 167 ? -13.148 13.177 29.573 1.00 94.56 167 ASP A CA 1
ATOM 1393 C C . ASP A 1 167 ? -13.824 12.555 30.810 1.00 94.56 167 ASP A C 1
ATOM 1395 O O . ASP A 1 167 ? -14.027 11.337 30.822 1.00 94.56 167 ASP A O 1
ATOM 1399 N N . PRO A 1 168 ? -14.181 13.338 31.846 1.00 95.06 168 PRO A N 1
ATOM 1400 C CA . PRO A 1 168 ? -14.845 12.816 33.043 1.00 95.06 168 PRO A CA 1
ATOM 1401 C C . PRO A 1 168 ? -16.311 12.432 32.796 1.00 95.06 168 PRO A C 1
ATOM 1403 O O . PRO A 1 168 ? -16.853 11.579 33.497 1.00 95.06 168 PRO A O 1
ATOM 1406 N N . ASN A 1 169 ? -16.966 13.020 31.788 1.00 97.19 169 ASN A N 1
ATOM 1407 C CA . ASN A 1 169 ? -18.388 12.804 31.499 1.00 97.19 169 ASN A CA 1
ATOM 1408 C C . ASN A 1 169 ? -18.632 12.375 30.035 1.00 97.19 169 ASN A C 1
ATOM 1410 O O . ASN A 1 169 ? -19.392 13.035 29.319 1.00 97.19 169 ASN A O 1
ATOM 1414 N N . PRO A 1 170 ? -18.014 11.273 29.571 1.00 97.25 170 PRO A N 1
ATOM 1415 C CA . PRO A 1 170 ? -18.092 10.871 28.175 1.00 97.25 170 PRO A CA 1
ATOM 1416 C C . PRO A 1 170 ? -19.503 10.395 27.804 1.00 97.25 170 PRO A C 1
ATOM 1418 O O . PRO A 1 170 ? -20.153 9.649 28.547 1.00 97.25 170 PRO A O 1
ATOM 1421 N N . VAL A 1 171 ? -19.950 10.781 26.606 1.00 97.69 171 VAL A N 1
ATOM 1422 C CA . VAL A 1 171 ? -21.275 10.443 26.066 1.00 97.69 171 VAL A CA 1
ATOM 1423 C C . VAL A 1 171 ? -21.143 9.451 24.916 1.00 97.69 171 VAL A C 1
ATOM 1425 O O . VAL A 1 171 ? -20.452 9.692 23.930 1.00 97.69 171 VAL A O 1
ATOM 1428 N N . MET A 1 172 ? -21.822 8.315 25.009 1.00 96.56 172 MET A N 1
ATOM 1429 C CA . MET A 1 172 ? -21.749 7.242 24.021 1.00 96.56 172 MET A CA 1
ATOM 1430 C C . MET A 1 172 ? -22.943 7.276 23.073 1.00 96.56 172 MET A C 1
ATOM 1432 O O . MET A 1 172 ? -24.085 7.217 23.517 1.00 96.56 172 MET A O 1
ATOM 1436 N N . ARG A 1 173 ? -22.685 7.268 21.764 1.00 95.88 173 ARG A N 1
ATOM 1437 C CA . ARG A 1 173 ? -23.700 7.046 20.728 1.00 95.88 173 ARG A CA 1
ATOM 1438 C C . ARG A 1 173 ? -23.561 5.654 20.151 1.00 95.88 173 ARG A C 1
ATOM 1440 O O . ARG A 1 173 ? -22.482 5.248 19.710 1.00 95.88 173 ARG A O 1
ATOM 1447 N N . VAL A 1 174 ? -24.672 4.932 20.142 1.00 94.75 174 VAL A N 1
ATOM 1448 C CA . VAL A 1 174 ? -24.757 3.530 19.729 1.00 94.75 174 VAL A CA 1
ATOM 1449 C C . VAL A 1 174 ? -25.871 3.355 18.704 1.00 94.75 174 VAL A C 1
ATOM 1451 O O . VAL A 1 174 ? -26.683 4.252 18.484 1.00 94.75 174 VAL A O 1
ATOM 1454 N N . ARG A 1 175 ? -25.919 2.195 18.049 1.00 92.94 175 ARG A N 1
ATOM 1455 C CA . ARG A 1 175 ? -27.108 1.794 17.287 1.00 92.94 175 ARG A CA 1
ATOM 1456 C C . ARG A 1 175 ? -28.226 1.402 18.246 1.00 92.94 175 ARG A C 1
ATOM 1458 O O . ARG A 1 175 ? -27.942 0.763 19.258 1.00 92.94 175 ARG A O 1
ATOM 1465 N N . SER A 1 176 ? -29.474 1.652 17.856 1.00 92.31 176 SER A N 1
ATOM 1466 C CA . SER A 1 176 ? -30.665 1.239 18.613 1.00 92.31 176 SER A CA 1
ATOM 1467 C C . SER A 1 176 ? -30.637 -0.248 18.993 1.00 92.31 176 SER A C 1
ATOM 1469 O O . SER A 1 176 ? -30.790 -0.585 20.160 1.00 92.31 176 SER A O 1
ATOM 1471 N N . LYS A 1 177 ? -30.289 -1.134 18.046 1.00 91.38 177 LYS A N 1
ATOM 1472 C CA . LYS A 1 177 ? -30.182 -2.594 18.268 1.00 91.38 177 LYS A CA 1
ATOM 1473 C C . LYS A 1 177 ? -29.188 -3.013 19.361 1.00 91.38 177 LYS A C 1
ATOM 1475 O O . LYS A 1 177 ? -29.306 -4.104 19.900 1.00 91.38 177 LYS A O 1
ATOM 1480 N N . ASN A 1 178 ? -28.187 -2.183 19.660 1.00 90.56 178 ASN A N 1
ATOM 1481 C CA . ASN A 1 178 ? -27.126 -2.511 20.617 1.00 90.56 178 ASN A CA 1
ATOM 1482 C C . ASN A 1 178 ? -27.316 -1.811 21.971 1.00 90.56 178 ASN A C 1
ATOM 1484 O O . ASN A 1 178 ? -26.474 -1.984 22.853 1.00 90.56 178 ASN A O 1
ATOM 1488 N N . LEU A 1 179 ? -28.375 -1.010 22.130 1.00 92.69 179 LEU A N 1
ATOM 1489 C CA . LEU A 1 179 ? -28.590 -0.166 23.303 1.00 92.69 179 LEU A CA 1
ATOM 1490 C C . LEU A 1 179 ? -28.643 -0.991 24.592 1.00 92.69 179 LEU A C 1
ATOM 1492 O O . LEU A 1 179 ? -27.874 -0.731 25.513 1.00 92.69 179 LEU A O 1
ATOM 1496 N N . GLU A 1 180 ? -29.484 -2.022 24.630 1.00 91.81 180 GLU A N 1
ATOM 1497 C CA . GLU A 1 180 ? -29.674 -2.870 25.815 1.00 91.81 180 GLU A CA 1
ATOM 1498 C C . GLU A 1 180 ? -28.389 -3.612 26.194 1.00 91.81 180 GLU A C 1
ATOM 1500 O O . GLU A 1 180 ? -27.957 -3.594 27.348 1.00 91.81 180 GLU A O 1
ATOM 1505 N N . THR A 1 181 ? -27.717 -4.195 25.195 1.00 90.25 181 THR A N 1
ATOM 1506 C CA . THR A 1 181 ? -26.472 -4.946 25.406 1.00 90.25 181 THR A CA 1
ATOM 1507 C C . THR A 1 181 ? -25.367 -4.056 25.971 1.00 90.25 181 THR A C 1
ATOM 1509 O O . THR A 1 181 ? -24.619 -4.487 26.846 1.00 90.25 181 THR A O 1
ATOM 1512 N N . LEU A 1 182 ? -25.246 -2.819 25.480 1.00 92.00 182 LEU A N 1
ATOM 1513 C CA . LEU A 1 182 ? -24.215 -1.885 25.934 1.00 92.00 182 LEU A CA 1
ATOM 1514 C C . LEU A 1 182 ? -24.584 -1.218 27.262 1.00 92.00 182 LEU A C 1
ATOM 1516 O O . LEU A 1 182 ? -23.694 -0.994 28.078 1.00 92.00 182 LEU A O 1
ATOM 1520 N N . SER A 1 183 ? -25.871 -0.968 27.519 1.00 94.38 183 SER A N 1
ATOM 1521 C CA . SER A 1 183 ? -26.348 -0.435 28.799 1.00 94.38 183 SER A CA 1
ATOM 1522 C C . SER A 1 183 ? -25.987 -1.366 29.958 1.00 94.38 183 SER A C 1
ATOM 1524 O O . SER A 1 183 ? -25.513 -0.898 30.992 1.00 94.38 183 SER A O 1
ATOM 1526 N N . GLY A 1 184 ? -26.107 -2.685 29.763 1.00 94.00 184 GLY A N 1
ATOM 1527 C CA . GLY A 1 184 ? -25.684 -3.677 30.757 1.00 94.00 184 GLY A CA 1
ATOM 1528 C C . GLY A 1 184 ? -24.174 -3.690 31.040 1.00 94.00 184 GLY A C 1
ATOM 1529 O O . GLY A 1 184 ? -23.7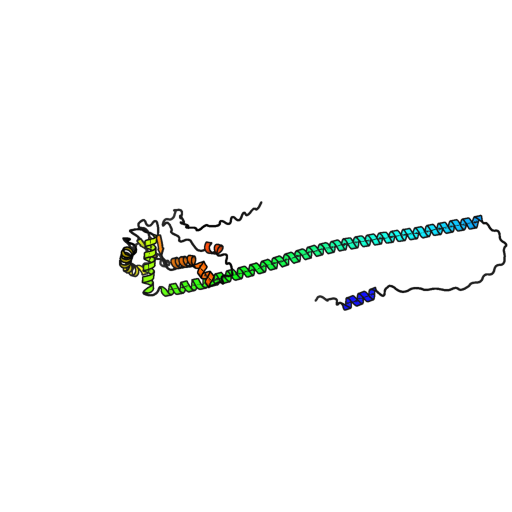59 -4.119 32.112 1.00 94.00 184 GLY A O 1
ATOM 1530 N N . LEU A 1 185 ? -23.335 -3.191 30.120 1.00 94.19 185 LEU A N 1
ATOM 1531 C CA . LEU A 1 185 ? -21.876 -3.147 30.292 1.00 94.19 185 LEU A CA 1
ATOM 1532 C C . LEU A 1 185 ? -21.385 -1.892 31.030 1.00 94.19 185 LEU A C 1
ATOM 1534 O O . LEU A 1 185 ? -20.264 -1.901 31.535 1.00 94.19 185 LEU A O 1
ATOM 1538 N N . ILE A 1 186 ? -22.190 -0.827 31.128 1.00 95.88 186 ILE A N 1
ATOM 1539 C CA . ILE A 1 186 ? -21.779 0.442 31.760 1.00 95.88 186 ILE A CA 1
ATOM 1540 C C . ILE A 1 186 ? -21.304 0.260 33.211 1.00 95.88 186 ILE A C 1
ATOM 1542 O O . ILE A 1 186 ? -20.235 0.785 33.532 1.00 95.88 186 ILE A O 1
ATOM 1546 N N . PRO A 1 187 ? -22.021 -0.456 34.103 1.00 96.25 187 PRO A N 1
ATOM 1547 C CA . PRO A 1 187 ? -21.592 -0.583 35.497 1.00 96.25 187 PRO A CA 1
ATOM 1548 C C . PRO A 1 187 ? -20.250 -1.314 35.619 1.00 96.25 187 PRO A C 1
ATOM 1550 O O . PRO A 1 187 ? -19.386 -0.915 36.399 1.00 96.25 187 PRO A O 1
ATOM 1553 N N . VAL A 1 188 ? -20.049 -2.341 34.786 1.00 96.25 188 VAL A N 1
ATOM 1554 C CA . VAL A 1 188 ? -18.800 -3.112 34.719 1.00 96.25 188 VAL A CA 1
ATOM 1555 C C . VAL A 1 188 ? -17.648 -2.223 34.248 1.00 96.25 188 VAL A C 1
ATOM 1557 O O . VAL A 1 188 ? -16.583 -2.228 34.857 1.00 96.25 188 VAL A O 1
ATOM 1560 N N . LEU A 1 189 ? -17.877 -1.410 33.212 1.00 95.81 189 LEU A N 1
ATOM 1561 C CA . LEU A 1 189 ? -16.890 -0.463 32.689 1.00 95.81 189 LEU A CA 1
ATOM 1562 C C . LEU A 1 189 ? -16.478 0.582 33.727 1.00 95.81 189 LEU A C 1
ATOM 1564 O O . LEU A 1 189 ? -15.288 0.844 33.875 1.00 95.81 189 LEU A O 1
ATOM 1568 N N . LYS A 1 190 ? -17.441 1.159 34.458 1.00 95.81 190 LYS A N 1
ATOM 1569 C CA . LYS A 1 190 ? -17.160 2.138 35.521 1.00 95.81 190 LYS A CA 1
ATOM 1570 C C . LYS A 1 190 ? -16.279 1.530 36.613 1.00 95.81 190 LYS A C 1
ATOM 1572 O O . LYS A 1 190 ? -15.289 2.141 37.000 1.00 95.81 190 LYS A O 1
ATOM 1577 N N . LYS A 1 191 ? -16.598 0.307 37.052 1.00 96.81 191 LYS A N 1
ATOM 1578 C CA . LYS A 1 191 ? -15.804 -0.424 38.050 1.00 96.81 191 LYS A CA 1
ATOM 1579 C C . LYS A 1 191 ? -14.387 -0.725 37.548 1.00 96.81 191 LYS A C 1
ATOM 1581 O O . LYS A 1 191 ? -13.430 -0.523 38.284 1.00 96.81 191 LYS A O 1
ATOM 1586 N N . GLU A 1 192 ? -14.237 -1.178 36.302 1.00 95.94 192 GLU A N 1
ATOM 1587 C CA . GLU A 1 192 ? -12.917 -1.460 35.713 1.00 95.94 192 GLU A CA 1
ATOM 1588 C C . GLU A 1 192 ? -12.065 -0.193 35.541 1.00 95.94 192 GLU A C 1
ATOM 1590 O O . GLU A 1 192 ? -10.879 -0.217 35.863 1.00 95.94 192 GLU A O 1
ATOM 1595 N N . LEU A 1 193 ? -12.652 0.918 35.088 1.00 95.69 193 LEU A N 1
ATOM 1596 C CA . LEU A 1 193 ? -11.947 2.196 34.933 1.00 95.69 193 LEU A CA 1
ATOM 1597 C C . LEU A 1 193 ? -11.485 2.775 36.273 1.00 95.69 193 LEU A C 1
ATOM 1599 O O . LEU A 1 193 ? -10.357 3.262 36.367 1.00 95.69 193 LEU A O 1
ATOM 1603 N N . LEU A 1 194 ? -12.319 2.673 37.310 1.00 96.56 194 LEU A N 1
ATOM 1604 C CA . LEU A 1 194 ? -11.953 3.106 38.655 1.00 96.56 194 LEU A CA 1
ATOM 1605 C C . LEU A 1 194 ? -10.812 2.249 39.216 1.00 96.56 194 LEU A C 1
ATOM 1607 O O . LEU A 1 194 ? -9.802 2.783 39.663 1.00 96.56 194 LEU A O 1
ATOM 1611 N N . ASN A 1 195 ? -10.934 0.923 39.124 1.00 96.31 195 ASN A N 1
ATOM 1612 C CA . ASN A 1 195 ? -9.967 0.000 39.718 1.00 96.31 195 ASN A CA 1
ATOM 1613 C C . ASN A 1 195 ? -8.602 0.014 39.016 1.00 96.31 195 ASN A C 1
ATOM 1615 O O . ASN A 1 195 ? -7.573 -0.049 39.681 1.00 96.31 195 ASN A O 1
ATOM 1619 N N . LEU A 1 196 ? -8.581 0.045 37.679 1.00 92.62 196 LEU A N 1
ATOM 1620 C CA . LEU A 1 196 ? -7.342 -0.097 36.903 1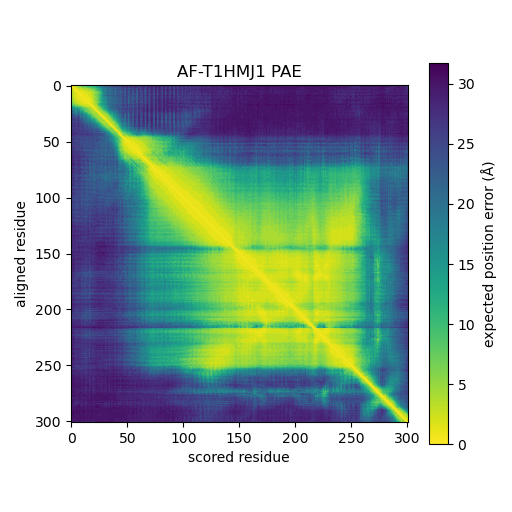.00 92.62 196 LEU A CA 1
ATOM 1621 C C . LEU A 1 196 ? -6.665 1.236 36.600 1.00 92.62 196 LEU A C 1
ATOM 1623 O O . LEU A 1 196 ? -5.449 1.280 36.428 1.00 92.62 196 LEU A O 1
ATOM 1627 N N . HIS A 1 197 ? -7.446 2.309 36.483 1.00 91.19 197 HIS A N 1
ATOM 1628 C CA . HIS A 1 197 ? -6.947 3.590 35.994 1.00 91.19 197 HIS A CA 1
ATOM 1629 C C . HIS A 1 197 ? -7.182 4.748 36.961 1.00 91.19 197 HIS A C 1
ATOM 1631 O O . HIS A 1 197 ? -6.699 5.837 36.675 1.00 91.19 197 HIS A O 1
ATOM 1637 N N . GLN A 1 198 ? -7.882 4.528 38.084 1.00 94.62 198 GLN A N 1
ATOM 1638 C CA . GLN A 1 198 ? -8.234 5.575 39.053 1.00 94.62 198 GLN A CA 1
ATOM 1639 C C . GLN A 1 198 ? -8.995 6.744 38.401 1.00 94.62 198 GLN A C 1
ATOM 1641 O O . GLN A 1 198 ? -8.853 7.897 38.797 1.00 94.62 198 GLN A O 1
ATOM 1646 N N . ILE A 1 199 ? -9.795 6.452 37.367 1.00 91.56 199 ILE A N 1
ATOM 1647 C CA . ILE A 1 199 ? -10.600 7.452 36.658 1.00 91.56 199 ILE A CA 1
ATOM 1648 C C . ILE A 1 199 ? -12.058 7.280 37.067 1.00 91.56 199 ILE A C 1
ATOM 1650 O O . ILE A 1 199 ? -12.718 6.313 36.676 1.00 91.56 199 ILE A O 1
ATOM 1654 N N . GLU A 1 200 ? -12.581 8.260 37.794 1.00 93.50 200 GLU A N 1
ATOM 1655 C CA . GLU A 1 200 ? -14.019 8.407 37.991 1.00 93.50 200 GLU A CA 1
ATOM 1656 C C . GLU A 1 200 ? -14.646 8.974 36.715 1.00 93.50 200 GLU A C 1
ATOM 1658 O O . GLU A 1 200 ? -14.360 10.100 36.308 1.00 93.50 200 GLU A O 1
ATOM 1663 N N . CYS A 1 201 ? -15.492 8.180 36.052 1.00 93.94 201 CYS A N 1
ATOM 1664 C CA . CYS A 1 201 ? -16.202 8.623 34.856 1.00 93.94 201 CYS A CA 1
ATOM 1665 C C . CYS A 1 201 ? -17.721 8.482 35.001 1.00 93.94 201 CYS A C 1
ATOM 1667 O O . CYS A 1 201 ? -18.262 7.416 35.326 1.00 93.94 201 CYS A O 1
ATOM 1669 N N . ASN A 1 202 ? -18.447 9.550 34.675 1.00 96.25 202 ASN A N 1
ATOM 1670 C CA . ASN A 1 202 ? -19.899 9.517 34.562 1.00 96.25 202 ASN A CA 1
ATOM 1671 C C . ASN A 1 202 ? -20.315 9.160 33.131 1.00 96.25 202 ASN A C 1
ATOM 1673 O O . ASN A 1 202 ? -20.862 9.976 32.393 1.00 96.25 202 ASN A O 1
ATOM 1677 N N . LEU A 1 203 ? -20.027 7.920 32.733 1.00 96.38 203 LEU A N 1
ATOM 1678 C CA . LEU A 1 203 ? -20.386 7.398 31.416 1.00 96.38 203 LEU A CA 1
ATOM 1679 C C . LEU A 1 203 ? -21.912 7.413 31.214 1.00 96.38 203 LEU A C 1
ATOM 1681 O O . LEU A 1 203 ? -22.646 6.839 32.029 1.00 96.38 203 LEU A O 1
ATOM 1685 N N . ARG A 1 204 ? -22.373 8.029 30.117 1.00 96.88 204 ARG A N 1
ATOM 1686 C CA . ARG A 1 204 ? -23.791 8.093 29.711 1.00 96.88 204 ARG A CA 1
ATOM 1687 C C . ARG A 1 204 ? -23.967 7.602 28.276 1.00 96.88 204 ARG A C 1
ATOM 1689 O O . ARG A 1 204 ? -23.091 7.811 27.443 1.00 96.88 204 ARG A O 1
ATOM 1696 N N . ILE A 1 205 ? -25.105 6.976 27.973 1.00 96.88 205 ILE A N 1
ATOM 1697 C CA . ILE A 1 205 ? -25.507 6.669 26.592 1.00 96.88 205 ILE A CA 1
ATOM 1698 C C . ILE A 1 205 ? -26.525 7.715 26.140 1.00 96.88 205 ILE A C 1
ATOM 1700 O O . ILE A 1 205 ? -27.515 7.949 26.830 1.00 96.88 205 ILE A O 1
ATOM 1704 N N . ASP A 1 206 ? -26.275 8.315 24.982 1.00 96.62 206 ASP A N 1
ATOM 1705 C CA . ASP A 1 206 ? -27.206 9.200 24.288 1.00 96.62 206 ASP A CA 1
ATOM 1706 C C . ASP A 1 206 ? -28.402 8.377 23.782 1.00 96.62 206 ASP A C 1
ATOM 1708 O O . ASP A 1 206 ? -28.237 7.439 22.995 1.00 96.62 206 ASP A O 1
ATOM 1712 N N . ARG A 1 207 ? -29.597 8.694 24.290 1.00 96.00 207 ARG A N 1
ATOM 1713 C CA . ARG A 1 207 ? -30.858 8.031 23.921 1.00 96.00 207 ARG A CA 1
ATOM 1714 C C . ARG A 1 207 ? -31.630 8.784 22.838 1.00 96.00 207 ARG A C 1
ATOM 1716 O O . ARG A 1 207 ? -32.628 8.263 22.354 1.00 96.00 207 ARG A O 1
ATOM 1723 N N . GLU A 1 208 ? -31.181 9.979 22.471 1.00 95.25 208 GLU A N 1
ATOM 1724 C CA . GLU A 1 208 ? -31.856 10.847 21.506 1.00 95.25 208 GLU A CA 1
ATOM 1725 C C . GLU A 1 208 ? -31.233 10.687 20.119 1.00 95.25 208 GLU A C 1
ATOM 1727 O O . GLU A 1 208 ? -31.936 10.582 19.116 1.00 95.25 208 GLU A O 1
ATOM 1732 N N . THR A 1 209 ? -29.899 10.602 20.055 1.00 94.31 209 THR A N 1
ATOM 1733 C CA . THR A 1 209 ? -29.162 10.496 18.792 1.00 94.31 209 THR A CA 1
ATOM 1734 C C . THR A 1 209 ? -28.532 9.116 18.614 1.00 94.31 209 THR A C 1
ATOM 1736 O O . THR A 1 209 ? -27.449 8.822 19.130 1.00 94.31 209 THR A O 1
ATOM 1739 N N . PHE A 1 210 ? -29.163 8.279 17.791 1.00 93.38 210 PHE A N 1
ATOM 1740 C CA . PHE A 1 210 ? -28.618 6.975 17.411 1.00 93.38 210 PHE A CA 1
ATOM 1741 C C . PHE A 1 210 ? -27.712 7.056 16.182 1.00 93.38 210 PHE A C 1
ATOM 1743 O O . PHE A 1 210 ? -27.888 7.879 15.283 1.00 93.38 210 PHE A O 1
ATOM 1750 N N . LEU A 1 211 ? -26.733 6.155 16.123 1.00 90.25 211 LEU A N 1
ATOM 1751 C CA . LEU A 1 211 ? -25.917 5.984 14.926 1.00 90.25 211 LEU A CA 1
ATOM 1752 C C . LEU A 1 211 ? -26.713 5.295 13.810 1.00 90.25 211 LEU A C 1
ATOM 1754 O O . LEU A 1 211 ? -27.604 4.484 14.072 1.00 90.25 211 LEU A O 1
ATOM 1758 N N . ASN A 1 212 ? -26.359 5.590 12.557 1.00 89.38 212 ASN A N 1
ATOM 1759 C CA . ASN A 1 212 ? -27.050 5.024 11.405 1.00 89.38 212 ASN A CA 1
ATOM 1760 C C . ASN A 1 212 ? -26.943 3.483 11.370 1.00 89.38 212 ASN A C 1
ATOM 1762 O O . ASN A 1 212 ? -25.999 2.868 11.877 1.00 89.38 212 ASN A O 1
ATOM 1766 N N . ALA A 1 213 ? -27.921 2.836 10.730 1.00 80.38 213 ALA A N 1
ATOM 1767 C CA . ALA A 1 213 ? -27.979 1.375 10.642 1.00 80.38 213 ALA A CA 1
ATOM 1768 C C . ALA A 1 213 ? -26.751 0.756 9.940 1.00 80.38 213 ALA A C 1
ATOM 1770 O O . ALA A 1 213 ? -26.465 -0.425 10.138 1.00 80.38 213 ALA A O 1
ATOM 1771 N N . ASN A 1 214 ? -25.990 1.561 9.189 1.00 72.69 214 ASN A N 1
ATOM 1772 C CA . ASN A 1 214 ? -24.824 1.138 8.416 1.00 72.69 214 ASN A CA 1
ATOM 1773 C C . ASN A 1 214 ? -23.495 1.273 9.182 1.00 72.69 214 ASN A C 1
ATOM 1775 O O . ASN A 1 214 ? -22.554 0.539 8.894 1.00 72.69 214 ASN A O 1
ATOM 1779 N N . SER A 1 215 ? -23.399 2.081 10.246 1.00 69.69 215 SER A N 1
ATOM 1780 C CA . SER A 1 215 ? -22.143 2.278 10.987 1.00 69.69 215 SER A CA 1
ATOM 1781 C C . SER A 1 215 ? -21.919 1.171 12.006 1.00 69.69 215 SER A C 1
ATOM 1783 O O . SER A 1 215 ? -22.582 1.131 13.037 1.00 69.69 215 SER A O 1
ATOM 1785 N N . SER A 1 216 ? -21.028 0.221 11.737 1.00 66.31 216 SER A N 1
ATOM 1786 C CA . SER A 1 216 ? -20.726 -0.872 12.680 1.00 66.31 216 SER A CA 1
ATOM 1787 C C . SER A 1 216 ? -20.050 -0.385 13.974 1.00 66.31 216 SER A C 1
ATOM 1789 O O . SER A 1 216 ? -19.759 -1.201 14.851 1.00 66.31 216 SER A O 1
ATOM 1791 N N . SER A 1 217 ? -19.819 0.928 14.072 1.00 76.75 217 SER A N 1
ATOM 1792 C CA . SER A 1 217 ? -19.110 1.645 15.114 1.00 76.75 217 SER A CA 1
ATOM 1793 C C . SER A 1 217 ? -19.990 2.037 16.301 1.00 76.75 217 SER A C 1
ATOM 1795 O O . SER A 1 217 ? -21.188 2.284 16.186 1.00 76.75 217 SER A O 1
ATOM 1797 N N . LEU A 1 218 ? -19.341 2.086 17.456 1.00 91.00 218 LEU A N 1
ATOM 1798 C CA . LEU A 1 218 ? -19.691 2.863 18.631 1.00 91.00 218 LEU A CA 1
ATOM 1799 C C . LEU A 1 218 ? -18.940 4.197 18.522 1.00 91.00 218 LEU A C 1
ATOM 1801 O O . LEU A 1 218 ? -17.783 4.221 18.100 1.00 91.00 218 LEU A O 1
ATOM 1805 N N . ARG A 1 219 ? -19.550 5.308 18.932 1.00 93.94 219 ARG A N 1
ATOM 1806 C CA . ARG A 1 219 ? -18.833 6.582 19.066 1.00 93.94 219 ARG A CA 1
ATOM 1807 C C . ARG A 1 219 ? -18.902 7.067 20.498 1.00 93.94 219 ARG A C 1
ATOM 1809 O O . ARG A 1 219 ? -19.976 7.081 21.086 1.00 93.94 219 ARG A O 1
ATOM 1816 N N . ILE A 1 220 ? -17.759 7.457 21.040 1.00 95.56 220 ILE A N 1
ATOM 1817 C CA . ILE A 1 220 ? -17.654 8.054 22.370 1.00 95.56 220 ILE A CA 1
ATOM 1818 C C . ILE A 1 220 ? -17.304 9.516 22.153 1.00 95.56 220 ILE A C 1
ATOM 1820 O O . ILE A 1 220 ? -16.326 9.805 21.474 1.00 95.56 220 ILE A O 1
ATOM 1824 N N . TYR A 1 221 ? -18.127 10.418 22.656 1.00 97.00 221 TYR A N 1
ATOM 1825 C CA . TYR A 1 221 ? -17.963 11.859 22.562 1.00 97.00 221 TYR A CA 1
ATOM 1826 C C . TYR A 1 221 ? -17.467 12.403 23.896 1.00 97.00 221 TYR A C 1
ATOM 1828 O O . TYR A 1 221 ? -17.752 11.835 24.952 1.00 97.00 221 TYR A O 1
ATOM 1836 N N . THR A 1 222 ? -16.751 13.520 23.837 1.00 96.69 222 THR A N 1
ATOM 1837 C CA . THR A 1 222 ? -16.553 14.378 25.007 1.00 96.69 222 THR A CA 1
ATOM 1838 C C . THR A 1 222 ? -17.881 14.999 25.434 1.00 96.69 222 THR A C 1
ATOM 1840 O O . THR A 1 222 ? -18.796 15.143 24.622 1.00 96.69 222 THR A O 1
ATOM 1843 N N . SER A 1 223 ? -17.976 15.394 26.699 1.00 95.94 223 SER A N 1
ATOM 1844 C CA . SER A 1 223 ? -19.133 16.081 27.284 1.00 95.94 223 SER A CA 1
ATOM 1845 C C . SER A 1 223 ? -19.590 17.323 26.504 1.00 95.94 223 SER A C 1
ATOM 1847 O O . SER A 1 223 ? -20.784 17.600 26.418 1.00 95.94 223 SER A O 1
ATOM 1849 N N . ASP A 1 224 ? -18.659 18.037 25.866 1.00 94.62 224 ASP A N 1
ATOM 1850 C CA . ASP A 1 224 ? -18.934 19.201 25.014 1.00 94.62 224 ASP A CA 1
ATOM 1851 C C . ASP A 1 224 ? -19.215 18.857 23.536 1.00 94.62 224 ASP A C 1
ATOM 1853 O O . ASP A 1 224 ? -19.367 19.753 22.699 1.00 94.62 224 ASP A O 1
ATOM 1857 N N . PHE A 1 225 ? -19.241 17.563 23.202 1.00 94.25 225 PHE A N 1
ATOM 1858 C CA . PHE A 1 225 ? -19.399 17.004 21.861 1.00 94.25 225 PHE A CA 1
ATOM 1859 C C . PHE A 1 225 ? -18.408 17.537 20.814 1.00 94.25 225 PHE A C 1
ATOM 1861 O O . PHE A 1 225 ? -18.646 17.369 19.618 1.00 94.25 225 PHE A O 1
ATOM 1868 N N . LYS A 1 226 ? -17.287 18.166 21.196 1.00 92.56 226 LYS A N 1
ATOM 1869 C CA . LYS A 1 226 ? -16.319 18.699 20.219 1.00 92.56 226 LYS A CA 1
ATOM 1870 C C . LYS A 1 226 ? -15.429 17.615 19.626 1.00 92.56 226 LYS A C 1
ATOM 1872 O O . LYS A 1 226 ? -15.073 17.708 18.447 1.00 92.56 226 LYS A O 1
ATOM 1877 N N . CYS A 1 227 ? -15.097 16.603 20.421 1.00 92.94 227 CYS A N 1
ATOM 1878 C CA . CYS A 1 227 ? -14.219 15.500 20.054 1.00 92.94 227 CYS A CA 1
ATOM 1879 C C . CYS A 1 227 ? -14.960 14.168 20.184 1.00 92.94 227 CYS A C 1
ATOM 1881 O O . CYS A 1 227 ? -15.847 14.013 21.022 1.00 92.94 227 CYS A O 1
ATOM 1883 N N . PHE A 1 228 ? -14.575 13.186 19.369 1.00 94.31 228 PHE A N 1
ATOM 1884 C CA . PHE A 1 228 ? -15.059 11.822 19.536 1.00 94.31 228 PHE A CA 1
ATOM 1885 C C . PHE A 1 228 ? -14.024 10.773 19.143 1.00 94.31 228 PHE A C 1
ATOM 1887 O O . PHE A 1 228 ? -13.201 10.984 18.250 1.00 94.31 228 PHE A O 1
ATOM 1894 N N . ALA A 1 229 ? -14.113 9.621 19.798 1.00 90.69 229 ALA A N 1
ATOM 1895 C CA . ALA A 1 229 ? -13.421 8.397 19.446 1.00 90.69 229 ALA A CA 1
ATOM 1896 C C . ALA A 1 229 ? -14.406 7.463 18.731 1.00 90.69 229 ALA A C 1
ATOM 1898 O O . ALA A 1 229 ? -15.406 7.024 19.304 1.00 90.69 229 ALA A O 1
ATOM 1899 N N . GLU A 1 230 ? -14.141 7.171 17.456 1.00 90.12 230 GLU A N 1
ATOM 1900 C CA . GLU A 1 230 ? -14.892 6.164 16.707 1.00 90.12 230 GLU A CA 1
ATOM 1901 C C . GLU A 1 230 ? -14.318 4.777 16.980 1.00 90.12 230 GLU A C 1
ATOM 1903 O O . GLU A 1 230 ? -13.279 4.378 16.446 1.00 90.12 230 GLU A O 1
ATOM 1908 N N . ILE A 1 231 ? -15.027 4.043 17.825 1.00 89.38 231 ILE A N 1
ATOM 1909 C CA . ILE A 1 231 ? -14.669 2.712 18.271 1.00 89.38 231 ILE A CA 1
ATOM 1910 C C . ILE A 1 231 ? -15.415 1.708 17.406 1.00 89.38 231 ILE A C 1
ATOM 1912 O O . ILE A 1 231 ? -16.604 1.440 17.576 1.00 89.38 231 ILE A O 1
ATOM 1916 N N . SER A 1 232 ? -14.712 1.144 16.435 1.00 85.75 232 SER A N 1
ATOM 1917 C CA . SER A 1 232 ? -15.224 0.045 15.632 1.00 85.75 232 SER A CA 1
ATOM 1918 C C . SER A 1 232 ? -14.162 -1.023 15.508 1.00 85.75 232 SER A C 1
ATOM 1920 O O . SER A 1 232 ? -12.966 -0.733 15.479 1.00 85.75 232 SER A O 1
ATOM 1922 N N . LEU A 1 233 ? -14.616 -2.269 15.428 1.00 82.94 233 LEU A N 1
ATOM 1923 C CA . LEU A 1 233 ? -13.721 -3.401 15.268 1.00 82.94 233 LEU A CA 1
ATOM 1924 C C . LEU A 1 233 ? -12.914 -3.294 13.966 1.00 82.94 233 LEU A C 1
ATOM 1926 O O . LEU A 1 233 ? -11.728 -3.591 13.960 1.00 82.9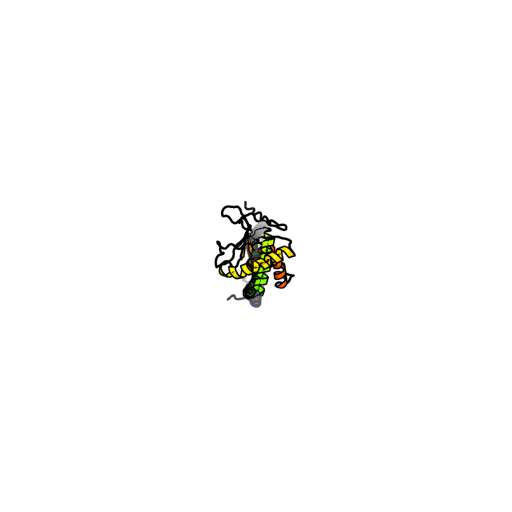4 233 LEU A O 1
ATOM 1930 N N . ALA A 1 234 ? -13.540 -2.779 12.902 1.00 83.44 234 ALA A N 1
ATOM 1931 C CA . ALA A 1 234 ? -12.878 -2.494 11.633 1.00 83.44 234 ALA A CA 1
ATOM 1932 C C . ALA A 1 234 ? -11.805 -1.401 11.770 1.00 83.44 234 ALA A C 1
ATOM 1934 O O . ALA A 1 234 ? -10.683 -1.594 11.328 1.00 83.44 234 ALA A O 1
ATOM 1935 N N . ASN A 1 235 ? -12.106 -0.288 12.450 1.00 84.88 235 ASN A N 1
ATOM 1936 C CA . ASN A 1 235 ? -11.145 0.801 12.641 1.00 84.88 235 ASN A CA 1
ATOM 1937 C C . ASN A 1 235 ? -9.955 0.355 13.503 1.00 84.88 235 ASN A C 1
ATOM 1939 O O . ASN A 1 235 ? -8.815 0.709 13.216 1.00 84.88 235 ASN A O 1
ATOM 1943 N N . HIS A 1 236 ? -10.207 -0.442 14.545 1.00 84.12 236 HIS A N 1
ATOM 1944 C CA . HIS A 1 236 ? -9.137 -1.001 15.367 1.00 84.12 236 HIS A CA 1
ATOM 1945 C C . HIS A 1 236 ? -8.295 -2.014 14.583 1.00 84.12 236 HIS A C 1
ATOM 1947 O O . HIS A 1 236 ? -7.072 -1.940 14.625 1.00 84.12 236 HIS A O 1
ATOM 1953 N N . PHE A 1 237 ? -8.932 -2.893 13.801 1.00 86.69 237 PHE A N 1
ATOM 1954 C CA . PHE A 1 237 ? -8.235 -3.806 12.897 1.00 86.69 237 PHE A CA 1
ATOM 1955 C C . PHE A 1 237 ? -7.340 -3.041 11.917 1.00 86.69 237 PHE A C 1
ATOM 1957 O O . PHE A 1 237 ? -6.150 -3.321 11.849 1.00 86.69 237 PHE A O 1
ATOM 1964 N N . ASP A 1 238 ? -7.856 -2.011 11.246 1.00 86.56 238 ASP A N 1
ATOM 1965 C CA . ASP A 1 238 ? -7.075 -1.196 10.309 1.00 86.56 238 ASP A CA 1
ATOM 1966 C C . ASP A 1 238 ? -5.892 -0.485 10.989 1.00 86.56 238 ASP A C 1
ATOM 1968 O O . ASP A 1 238 ? -4.849 -0.274 10.370 1.00 86.56 238 ASP A O 1
ATOM 1972 N N . GLN A 1 239 ? -6.030 -0.091 12.259 1.00 83.25 239 GLN A N 1
ATOM 1973 C CA . GLN A 1 239 ? -4.927 0.470 13.048 1.00 83.25 239 GLN A CA 1
ATOM 1974 C C . GLN A 1 239 ? -3.871 -0.585 13.384 1.00 83.25 239 GLN A C 1
ATOM 1976 O O . GLN A 1 239 ? -2.682 -0.321 13.207 1.00 83.25 239 GLN A O 1
ATOM 1981 N N . CYS A 1 240 ? -4.286 -1.782 13.806 1.00 84.25 240 CYS A N 1
ATOM 1982 C CA . CYS A 1 240 ? -3.375 -2.902 14.029 1.00 84.25 240 CYS A CA 1
ATOM 1983 C C . CYS A 1 240 ? -2.642 -3.277 12.741 1.00 84.25 240 CYS A C 1
ATOM 1985 O O . CYS A 1 240 ? -1.427 -3.425 12.757 1.00 84.25 240 CYS A O 1
ATOM 1987 N N . VAL A 1 241 ? -3.356 -3.361 11.618 1.00 87.81 241 VAL A N 1
ATOM 1988 C CA . VAL A 1 241 ? -2.765 -3.661 10.313 1.00 87.81 241 VAL A CA 1
ATOM 1989 C C . VAL A 1 241 ? -1.708 -2.637 9.951 1.00 87.81 241 VAL A C 1
ATOM 1991 O O . VAL A 1 241 ? -0.638 -3.042 9.536 1.00 87.81 241 VAL A O 1
ATOM 1994 N N . LYS A 1 242 ? -1.945 -1.335 10.147 1.00 84.50 242 LYS A N 1
ATOM 1995 C CA . LYS A 1 242 ? -0.913 -0.309 9.895 1.00 84.50 242 LYS A CA 1
ATOM 1996 C C . LYS A 1 242 ? 0.329 -0.522 10.741 1.00 84.50 242 LYS A C 1
ATOM 1998 O O . LYS A 1 242 ? 1.436 -0.395 10.231 1.00 84.50 242 LYS A O 1
ATOM 2003 N N . PHE A 1 243 ? 0.132 -0.812 12.023 1.00 85.38 243 PHE A N 1
ATOM 2004 C CA . PHE A 1 243 ? 1.232 -0.988 12.959 1.00 85.38 243 PHE A CA 1
ATOM 2005 C C . PHE A 1 243 ? 2.058 -2.237 12.632 1.00 85.38 243 PHE A C 1
ATOM 2007 O O . PHE A 1 243 ? 3.279 -2.163 12.622 1.00 85.38 243 PHE A O 1
ATOM 2014 N N . TYR A 1 244 ? 1.389 -3.342 12.296 1.00 87.62 244 TYR A N 1
ATOM 2015 C CA . TYR A 1 244 ? 2.013 -4.635 12.012 1.00 87.62 244 TYR A CA 1
ATOM 2016 C C . TYR A 1 244 ? 2.232 -4.905 10.517 1.00 87.62 244 TYR A C 1
ATOM 2018 O O . TYR A 1 244 ? 2.594 -6.018 10.140 1.00 87.62 244 TYR A O 1
ATOM 2026 N N . PHE A 1 245 ? 1.992 -3.930 9.631 1.00 85.69 245 PHE A N 1
ATOM 2027 C CA . PHE A 1 245 ? 2.011 -4.162 8.181 1.00 85.69 245 PHE A CA 1
ATOM 2028 C C . PHE A 1 245 ? 3.371 -4.685 7.724 1.00 85.69 245 PHE A C 1
ATOM 2030 O O . PHE A 1 245 ? 3.460 -5.572 6.874 1.00 85.69 245 PHE A O 1
ATOM 2037 N N . ARG A 1 246 ? 4.441 -4.146 8.315 1.00 84.12 246 ARG A N 1
ATOM 2038 C CA . ARG A 1 246 ? 5.818 -4.529 8.015 1.00 84.12 246 ARG A CA 1
ATOM 2039 C C . ARG A 1 246 ? 6.095 -5.970 8.431 1.00 84.12 246 ARG A C 1
ATOM 2041 O O . ARG A 1 246 ? 6.705 -6.709 7.666 1.00 84.12 246 ARG A O 1
ATOM 2048 N N . GLU A 1 247 ? 5.652 -6.367 9.615 1.00 87.62 247 GLU A N 1
ATOM 2049 C CA . GLU A 1 247 ? 5.791 -7.718 10.154 1.00 87.62 247 GLU A CA 1
ATOM 2050 C C . GLU A 1 247 ? 4.980 -8.719 9.328 1.00 87.62 247 GLU A C 1
ATOM 2052 O O . GLU A 1 247 ? 5.529 -9.732 8.904 1.00 87.62 247 GLU A O 1
ATOM 2057 N N . ILE A 1 248 ? 3.720 -8.393 9.016 1.00 86.75 248 ILE A N 1
ATOM 2058 C CA . ILE A 1 248 ? 2.848 -9.196 8.144 1.00 86.75 248 ILE A CA 1
ATOM 2059 C C . ILE A 1 248 ? 3.526 -9.403 6.788 1.00 86.75 248 ILE A C 1
ATOM 2061 O O . ILE A 1 248 ? 3.643 -10.524 6.299 1.00 86.75 248 ILE A O 1
ATOM 2065 N N . THR A 1 249 ? 4.044 -8.325 6.200 1.00 84.81 249 THR A N 1
ATOM 2066 C CA . THR A 1 249 ? 4.711 -8.387 4.899 1.00 84.81 249 THR A CA 1
ATOM 2067 C C . THR A 1 249 ? 5.986 -9.227 4.953 1.00 84.81 249 THR A C 1
ATOM 2069 O O . THR A 1 249 ? 6.227 -9.996 4.033 1.00 84.81 249 THR A O 1
ATOM 2072 N N . ARG A 1 250 ? 6.785 -9.135 6.024 1.00 84.69 250 ARG A N 1
ATOM 2073 C CA . ARG A 1 250 ? 8.000 -9.953 6.208 1.00 84.69 250 ARG A CA 1
ATOM 2074 C C . ARG A 1 250 ? 7.716 -11.442 6.379 1.00 84.69 250 ARG A C 1
ATOM 2076 O O . ARG A 1 250 ? 8.561 -12.253 6.026 1.00 84.69 250 ARG A O 1
ATOM 2083 N N . GLN A 1 251 ? 6.573 -11.800 6.956 1.00 86.75 251 GLN A N 1
ATOM 2084 C CA . GLN A 1 251 ? 6.184 -13.204 7.103 1.00 86.75 251 GLN A CA 1
ATOM 2085 C C . GLN A 1 251 ? 5.645 -13.786 5.795 1.00 86.75 251 GLN A C 1
ATOM 2087 O O . GLN A 1 251 ? 5.853 -14.962 5.516 1.00 86.75 251 GLN A O 1
ATOM 2092 N N . LEU A 1 252 ? 4.969 -12.966 4.988 1.00 83.50 252 LEU A N 1
ATOM 2093 C CA . LEU A 1 252 ? 4.380 -13.390 3.715 1.00 83.50 252 LEU A CA 1
ATOM 2094 C C . LEU A 1 252 ? 5.349 -13.278 2.532 1.00 83.50 252 LEU A C 1
ATOM 2096 O O . LEU A 1 252 ? 5.174 -13.953 1.520 1.00 83.50 252 LEU A O 1
ATOM 2100 N N . VAL A 1 253 ? 6.355 -12.411 2.634 1.00 77.50 253 VAL A N 1
ATOM 2101 C CA . VAL A 1 253 ? 7.335 -12.147 1.582 1.00 77.50 253 VAL A CA 1
ATOM 2102 C C . VAL A 1 253 ? 8.744 -12.326 2.149 1.00 77.50 253 VAL A C 1
ATOM 2104 O O . VAL A 1 253 ? 9.070 -11.673 3.141 1.00 77.50 253 VAL A O 1
ATOM 2107 N N . PRO A 1 254 ? 9.607 -13.137 1.506 1.00 76.00 254 PRO A N 1
ATOM 2108 C CA . PRO A 1 254 ? 10.975 -13.362 1.961 1.00 76.00 254 PRO A CA 1
ATOM 2109 C C . PRO A 1 254 ? 11.758 -12.058 2.217 1.00 76.00 254 PRO A C 1
ATOM 2111 O O . PRO A 1 254 ? 11.641 -11.109 1.430 1.00 76.00 254 PRO A O 1
ATOM 2114 N N . PRO A 1 255 ? 12.580 -12.007 3.285 1.00 65.88 255 PRO A N 1
ATOM 2115 C CA . PRO A 1 255 ? 13.244 -10.789 3.760 1.00 65.88 255 PRO A CA 1
ATOM 2116 C C . PRO A 1 255 ? 14.307 -10.240 2.801 1.00 65.88 255 PRO A C 1
ATOM 2118 O O . PRO A 1 255 ? 14.604 -9.046 2.849 1.00 65.88 255 PRO A O 1
ATOM 2121 N N . ASP A 1 256 ? 14.827 -11.071 1.896 1.00 70.12 256 ASP A N 1
ATOM 2122 C CA . ASP A 1 256 ? 15.891 -10.704 0.950 1.00 70.12 256 ASP A CA 1
ATOM 2123 C C . ASP A 1 256 ? 15.424 -9.716 -0.129 1.00 70.12 256 ASP A C 1
ATOM 2125 O O . ASP A 1 256 ? 16.208 -9.236 -0.951 1.00 70.12 256 ASP A O 1
ATOM 2129 N N . ILE A 1 257 ? 14.131 -9.381 -0.139 1.00 62.34 257 ILE A N 1
ATOM 2130 C CA . ILE A 1 257 ? 13.519 -8.576 -1.183 1.00 62.34 257 ILE A CA 1
ATOM 2131 C C . ILE A 1 257 ? 13.014 -7.272 -0.582 1.00 62.34 257 ILE A C 1
ATOM 2133 O O . ILE A 1 257 ? 11.952 -7.213 0.036 1.00 62.34 257 ILE A O 1
ATOM 2137 N N . LYS A 1 258 ? 13.782 -6.198 -0.801 1.00 60.28 258 LYS A N 1
ATOM 2138 C CA . LYS A 1 258 ? 13.421 -4.835 -0.392 1.00 60.28 258 LYS A CA 1
ATOM 2139 C C . LYS A 1 258 ? 12.116 -4.408 -1.073 1.00 60.28 258 LYS A C 1
ATOM 2141 O O . LYS A 1 258 ? 12.105 -4.023 -2.242 1.00 60.28 258 LYS A O 1
ATOM 2146 N N . LEU A 1 259 ? 11.014 -4.487 -0.335 1.00 59.50 259 LEU A N 1
ATOM 2147 C CA . LEU A 1 259 ? 9.778 -3.784 -0.648 1.00 59.50 259 LEU A CA 1
ATOM 2148 C C . LEU A 1 259 ? 9.943 -2.338 -0.191 1.00 59.50 259 LEU A C 1
ATOM 2150 O O . LEU A 1 259 ? 10.237 -2.087 0.977 1.00 59.50 259 LEU A O 1
ATOM 2154 N N . ASP A 1 260 ? 9.764 -1.402 -1.116 1.00 57.84 260 ASP A N 1
ATOM 2155 C CA . ASP A 1 260 ? 9.765 0.029 -0.823 1.00 57.84 260 ASP A CA 1
ATOM 2156 C C . ASP A 1 260 ? 8.436 0.388 -0.130 1.00 57.84 260 ASP A C 1
ATOM 2158 O O . ASP A 1 260 ? 7.467 0.843 -0.740 1.00 57.84 260 ASP A O 1
ATOM 2162 N N . LEU A 1 261 ? 8.343 0.016 1.150 1.00 53.50 261 LEU A N 1
ATOM 2163 C CA . LEU A 1 261 ? 7.132 0.074 1.979 1.00 53.50 261 LEU A CA 1
ATOM 2164 C C . LEU A 1 261 ? 6.656 1.515 2.224 1.00 53.50 261 LEU A C 1
ATOM 2166 O O . LEU A 1 261 ? 5.466 1.739 2.472 1.00 53.50 261 LEU A O 1
ATOM 2170 N N . ASP A 1 262 ? 7.558 2.490 2.099 1.00 49.69 262 ASP A N 1
ATOM 2171 C CA . ASP A 1 262 ? 7.303 3.903 2.384 1.00 49.69 262 ASP A CA 1
ATOM 2172 C C . ASP A 1 262 ? 6.276 4.517 1.417 1.00 49.69 262 ASP A C 1
ATOM 2174 O O . ASP A 1 262 ? 5.455 5.346 1.814 1.00 49.69 262 ASP A O 1
ATOM 2178 N N . VAL A 1 263 ? 6.216 4.031 0.172 1.00 46.50 263 VAL A N 1
ATOM 2179 C CA . VAL A 1 263 ? 5.238 4.487 -0.832 1.00 46.50 263 VAL A CA 1
ATOM 2180 C C . VAL A 1 263 ? 3.818 3.990 -0.518 1.00 46.50 263 VAL A C 1
ATOM 2182 O O . VAL A 1 263 ? 2.835 4.580 -0.965 1.00 46.50 263 VAL A O 1
ATOM 2185 N N . HIS A 1 264 ? 3.663 2.899 0.239 1.00 42.53 264 HIS A N 1
ATOM 2186 C CA . HIS A 1 264 ? 2.364 2.232 0.425 1.00 42.53 264 HIS A CA 1
ATOM 2187 C C . HIS A 1 264 ? 1.699 2.542 1.770 1.00 42.53 264 HIS A C 1
ATOM 2189 O O . HIS A 1 264 ? 0.468 2.605 1.840 1.00 42.53 264 HIS A O 1
ATOM 2195 N N . CYS A 1 265 ? 2.478 2.864 2.806 1.00 42.06 265 CYS A N 1
ATOM 2196 C CA . CYS A 1 265 ? 1.948 3.351 4.084 1.00 42.06 265 CYS A CA 1
ATOM 2197 C C . CYS A 1 265 ? 1.236 4.715 3.961 1.00 42.06 265 CYS A C 1
ATOM 2199 O O . CYS A 1 265 ? 0.312 4.996 4.724 1.00 42.06 265 CYS A O 1
ATOM 2201 N N . LEU A 1 266 ? 1.583 5.528 2.953 1.00 38.31 266 LEU A N 1
ATOM 2202 C CA . LEU A 1 266 ? 0.947 6.825 2.665 1.00 38.31 266 LEU A CA 1
ATOM 2203 C C . LEU A 1 266 ? -0.553 6.726 2.332 1.00 38.31 266 LEU A C 1
ATOM 2205 O O . LEU A 1 266 ? -1.284 7.700 2.513 1.00 38.31 266 LEU A O 1
ATOM 2209 N N . LYS A 1 267 ? -1.043 5.560 1.883 1.00 37.44 267 LYS A N 1
ATOM 2210 C CA . LYS A 1 267 ? -2.451 5.385 1.485 1.00 37.44 267 LYS A CA 1
ATOM 2211 C C . LYS A 1 267 ? -3.375 4.968 2.635 1.00 37.44 267 LYS A C 1
ATOM 2213 O O . LYS A 1 267 ? -4.594 4.988 2.464 1.00 37.44 267 LYS A O 1
ATOM 2218 N N . VAL A 1 268 ? -2.841 4.616 3.810 1.00 34.91 268 VAL A N 1
ATOM 2219 C CA . VAL A 1 268 ? -3.647 4.032 4.892 1.00 34.91 268 VAL A CA 1
ATOM 2220 C C . VAL A 1 268 ? -3.892 5.058 6.004 1.00 34.91 268 VAL A C 1
ATOM 2222 O O . VAL A 1 268 ? -3.057 5.371 6.843 1.00 34.91 268 VAL A O 1
ATOM 2225 N N . THR A 1 269 ? -5.114 5.577 5.979 1.00 35.69 269 THR A N 1
ATOM 2226 C CA . THR A 1 269 ? -5.701 6.711 6.704 1.00 35.69 269 THR A CA 1
ATOM 2227 C C . THR A 1 269 ? -5.267 6.901 8.167 1.00 35.69 269 THR A C 1
ATOM 2229 O O . THR A 1 269 ? -5.450 6.033 9.012 1.00 35.69 269 THR A O 1
ATOM 2232 N N . ILE A 1 270 ? -4.802 8.106 8.489 1.00 37.12 270 ILE A N 1
ATOM 2233 C CA . ILE A 1 270 ? -4.603 8.669 9.837 1.00 37.12 270 ILE A CA 1
ATOM 2234 C C . ILE A 1 270 ? -5.796 8.345 10.762 1.00 37.12 270 ILE A C 1
ATOM 2236 O O . ILE A 1 270 ? -6.946 8.418 10.322 1.00 37.12 270 ILE A O 1
ATOM 2240 N N . MET A 1 271 ? -5.551 8.034 12.045 1.00 35.66 271 MET A N 1
ATOM 2241 C CA . MET A 1 271 ? -6.597 8.046 13.079 1.00 35.66 271 MET A CA 1
ATOM 2242 C C . MET A 1 271 ? -7.291 9.412 13.069 1.00 35.66 271 MET A C 1
ATOM 2244 O O . MET A 1 271 ? -6.758 10.402 13.567 1.00 35.66 271 MET A O 1
ATOM 2248 N N . LYS A 1 272 ? -8.471 9.492 12.451 1.00 43.47 272 LYS A N 1
ATOM 2249 C CA . LYS A 1 272 ? -9.214 10.746 12.345 1.00 43.47 272 LYS A CA 1
ATOM 2250 C C . LYS A 1 272 ? -9.916 11.022 13.672 1.00 43.47 272 LYS A C 1
ATOM 2252 O O . LYS A 1 272 ? -11.068 10.639 13.845 1.00 43.47 272 LYS A O 1
ATOM 2257 N N . VAL A 1 273 ? -9.249 11.741 14.572 1.00 42.47 273 VAL A N 1
ATOM 2258 C CA . VAL A 1 273 ? -9.955 12.553 15.570 1.00 42.47 273 VAL A CA 1
ATOM 2259 C C . VAL A 1 273 ? -10.602 13.694 14.790 1.00 42.47 273 VAL A C 1
ATOM 2261 O O . VAL A 1 273 ? -9.916 14.584 14.289 1.00 42.47 273 VAL A O 1
ATOM 2264 N N . ARG A 1 274 ? -11.915 13.613 14.566 1.00 48.69 274 ARG A N 1
ATOM 2265 C CA . ARG A 1 274 ? -12.649 14.647 13.828 1.00 48.69 274 ARG A CA 1
ATOM 2266 C C . ARG A 1 274 ? -13.261 15.621 14.828 1.00 48.69 274 ARG A C 1
ATOM 2268 O O . ARG A 1 274 ? -13.884 15.194 15.795 1.00 48.69 274 ARG A O 1
ATOM 2275 N N . LYS A 1 275 ? -13.124 16.922 14.561 1.00 49.78 275 LYS A N 1
ATOM 2276 C CA . LYS A 1 275 ? -13.980 17.932 15.188 1.00 49.78 275 LYS A CA 1
ATOM 2277 C C . LYS A 1 275 ? -15.414 17.723 14.701 1.00 49.78 275 LYS A C 1
ATOM 2279 O O . LYS A 1 275 ? -15.629 17.471 13.517 1.00 49.78 275 LYS A O 1
ATOM 2284 N N . ALA A 1 276 ? -16.379 17.806 15.607 1.00 44.28 276 ALA A N 1
ATOM 2285 C CA . ALA A 1 276 ? -17.760 17.418 15.331 1.00 44.28 276 ALA A CA 1
ATOM 2286 C C . ALA A 1 276 ? -18.579 18.404 14.469 1.00 44.28 276 ALA A C 1
ATOM 2288 O O . ALA A 1 276 ? -19.686 18.050 14.071 1.00 44.28 276 ALA A O 1
ATOM 2289 N N . ARG A 1 277 ? -18.087 19.618 14.172 1.00 46.50 277 ARG A N 1
ATOM 2290 C CA . ARG A 1 277 ? -18.877 20.663 13.486 1.00 46.50 277 ARG A CA 1
ATOM 2291 C C . ARG A 1 277 ? -18.435 20.908 12.032 1.00 46.50 277 ARG A C 1
ATOM 2293 O O . ARG A 1 277 ? -17.228 20.943 11.776 1.00 46.50 277 ARG A O 1
ATOM 2300 N N . PRO A 1 278 ? -19.378 21.126 11.093 1.00 39.97 278 PRO A N 1
ATOM 2301 C CA . PRO A 1 278 ? -19.059 21.569 9.739 1.00 39.97 278 PRO A CA 1
ATOM 2302 C C . PRO A 1 278 ? -18.556 23.022 9.782 1.00 39.97 278 PRO A C 1
ATOM 2304 O O . PRO A 1 278 ? -19.239 23.887 10.319 1.00 39.97 278 PRO A O 1
ATOM 2307 N N . GLY A 1 279 ? -17.348 23.277 9.266 1.00 51.25 279 GLY A N 1
ATOM 2308 C CA . GLY A 1 279 ? -16.748 24.622 9.162 1.00 51.25 279 GLY A CA 1
ATOM 2309 C C . GLY A 1 279 ? -15.389 24.798 9.853 1.00 51.25 279 GLY A C 1
ATOM 2310 O O . GLY A 1 279 ? -14.633 25.698 9.502 1.00 51.25 279 GLY A O 1
ATOM 2311 N N . ASP A 1 280 ? -15.019 23.906 10.772 1.00 46.69 280 ASP A N 1
ATOM 2312 C CA . ASP A 1 280 ? -13.767 24.022 11.524 1.00 46.69 280 ASP A CA 1
ATOM 2313 C C . ASP A 1 280 ? -12.618 23.246 10.852 1.00 46.69 280 ASP A C 1
ATOM 2315 O O . ASP A 1 280 ? -12.718 22.037 10.611 1.00 46.69 280 ASP A O 1
ATOM 2319 N N . LYS A 1 281 ? -11.488 23.923 10.584 1.00 41.03 281 LYS A N 1
ATOM 2320 C CA . LYS A 1 281 ? -10.274 23.302 10.019 1.00 41.03 281 LYS A CA 1
ATOM 2321 C C . LYS A 1 281 ? -9.864 22.090 10.867 1.00 41.03 281 LYS A C 1
ATOM 2323 O O . LYS A 1 281 ? -9.569 22.210 12.059 1.00 41.03 281 LYS A O 1
ATOM 2328 N N . THR A 1 282 ? -9.845 20.911 10.246 1.00 41.88 282 THR A N 1
ATOM 2329 C CA . THR A 1 282 ? -9.416 19.659 10.880 1.00 41.88 282 THR A CA 1
ATOM 2330 C C . THR A 1 282 ? -7.937 19.779 11.255 1.00 41.88 282 THR A C 1
ATOM 2332 O O . THR A 1 282 ? -7.086 19.859 10.373 1.00 41.88 282 THR A O 1
ATOM 2335 N N . ARG A 1 283 ? -7.601 19.810 12.552 1.00 39.31 283 ARG A N 1
ATOM 2336 C CA . ARG A 1 283 ? -6.205 19.672 12.996 1.00 39.31 283 ARG A CA 1
ATOM 2337 C C . ARG A 1 283 ? -5.871 18.189 13.072 1.00 39.31 283 ARG A C 1
ATOM 2339 O O . ARG A 1 283 ? -6.388 17.479 13.928 1.00 39.31 283 ARG A O 1
ATOM 2346 N N . TYR A 1 284 ? -5.011 17.728 12.174 1.00 39.84 284 TYR A N 1
ATOM 2347 C CA . TYR A 1 284 ? -4.408 16.405 12.268 1.00 39.84 284 TYR A CA 1
ATOM 2348 C C . TYR A 1 284 ? -3.279 16.470 13.300 1.00 39.84 284 TYR A C 1
ATOM 2350 O O . TYR A 1 284 ? -2.306 17.191 13.095 1.00 39.84 284 TYR A O 1
ATOM 2358 N N . ILE A 1 285 ? -3.381 15.730 14.406 1.00 35.28 285 ILE A N 1
ATOM 2359 C CA . ILE A 1 285 ? -2.211 15.473 15.255 1.00 35.28 285 ILE A CA 1
ATOM 2360 C C . ILE A 1 285 ? -1.447 14.335 14.583 1.00 35.28 285 ILE A C 1
ATOM 2362 O O . ILE A 1 285 ? -1.718 13.157 14.806 1.00 35.28 285 ILE A O 1
ATOM 2366 N N . ILE A 1 286 ? -0.533 14.700 13.689 1.00 35.47 286 ILE A N 1
ATOM 2367 C CA . ILE A 1 286 ? 0.408 13.763 13.088 1.00 35.47 286 ILE A CA 1
ATOM 2368 C C . ILE A 1 286 ? 1.595 13.676 14.049 1.00 35.47 286 ILE A C 1
ATOM 2370 O O . ILE A 1 286 ? 2.430 14.574 14.089 1.00 35.47 286 ILE A O 1
ATOM 2374 N N . ARG A 1 287 ? 1.696 12.597 14.832 1.00 32.47 287 ARG A N 1
ATOM 2375 C CA . ARG A 1 287 ? 2.995 12.205 15.396 1.00 32.47 287 ARG A CA 1
ATOM 2376 C C . ARG A 1 287 ? 3.776 11.507 14.283 1.00 32.47 287 ARG A C 1
ATOM 2378 O O . ARG A 1 287 ? 3.718 10.290 14.155 1.00 32.47 287 ARG A O 1
ATOM 2385 N N . ALA A 1 288 ? 4.428 12.292 13.429 1.00 33.25 288 ALA A N 1
ATOM 2386 C CA . ALA A 1 288 ? 5.337 11.774 12.414 1.00 33.25 288 ALA A CA 1
ATOM 2387 C C . ALA A 1 288 ? 6.703 11.517 13.058 1.00 33.25 288 ALA A C 1
ATOM 2389 O O . ALA A 1 288 ? 7.372 12.449 13.501 1.00 33.25 288 ALA A O 1
ATOM 2390 N N . GLY A 1 289 ? 7.141 10.258 13.069 1.00 30.81 289 GLY A N 1
ATOM 2391 C CA . GLY A 1 289 ? 8.568 9.984 12.959 1.00 30.81 289 GLY A CA 1
ATOM 2392 C C . GLY A 1 289 ? 9.022 10.463 11.579 1.00 30.81 289 GLY A C 1
ATOM 2393 O O . GLY A 1 289 ? 8.422 10.068 10.587 1.00 30.81 289 GLY A O 1
ATOM 2394 N N . LYS A 1 290 ? 9.996 11.382 11.557 1.00 30.88 290 LYS A N 1
ATOM 2395 C CA . LYS A 1 290 ? 10.736 11.941 10.405 1.00 30.88 290 LYS A CA 1
ATOM 2396 C C . LYS A 1 290 ? 10.212 11.555 9.008 1.00 30.88 290 LYS A C 1
ATOM 2398 O O . LYS A 1 290 ? 10.579 10.524 8.457 1.00 30.88 290 LYS A O 1
ATOM 2403 N N . THR A 1 291 ? 9.443 12.453 8.401 1.00 30.44 291 THR A N 1
ATOM 2404 C CA . THR A 1 291 ? 9.098 12.409 6.975 1.00 30.44 291 THR A CA 1
ATOM 2405 C C . THR A 1 291 ? 10.277 12.930 6.146 1.00 30.44 291 THR A C 1
ATOM 2407 O O . THR A 1 291 ? 10.641 14.099 6.266 1.00 30.44 291 THR A O 1
ATOM 2410 N N . LEU A 1 292 ? 10.864 12.091 5.290 1.00 30.36 292 LEU A N 1
ATOM 2411 C CA . LEU A 1 292 ? 11.719 12.532 4.184 1.00 30.36 292 LEU A CA 1
ATOM 2412 C C . LEU A 1 292 ? 10.815 13.094 3.077 1.00 30.36 292 LEU A C 1
ATOM 2414 O O . LEU A 1 292 ? 10.092 12.357 2.411 1.00 30.36 292 LEU A O 1
ATOM 2418 N N . LEU A 1 293 ? 10.831 14.415 2.906 1.00 29.70 293 LEU A N 1
ATOM 2419 C CA . LEU A 1 293 ? 10.273 15.082 1.733 1.00 29.70 293 LEU A CA 1
ATOM 2420 C C . LEU A 1 293 ? 11.221 14.847 0.552 1.00 29.70 293 LEU A C 1
ATOM 2422 O O . LEU A 1 293 ? 12.240 15.522 0.431 1.00 29.70 293 LEU A O 1
ATOM 2426 N N . LEU A 1 294 ? 10.884 13.913 -0.335 1.00 28.42 294 LEU A N 1
ATOM 2427 C CA . LEU A 1 294 ? 11.432 13.905 -1.690 1.00 28.42 294 LEU A CA 1
ATOM 2428 C C . LEU A 1 294 ? 10.784 15.063 -2.462 1.00 28.42 294 LEU A C 1
ATOM 2430 O O . LEU A 1 294 ? 9.689 14.928 -3.006 1.00 28.42 294 LEU A O 1
ATOM 2434 N N . LYS A 1 295 ? 11.455 16.220 -2.477 1.00 29.53 295 LYS A N 1
ATOM 2435 C CA . LYS A 1 295 ? 11.254 17.228 -3.521 1.00 29.53 295 LYS A CA 1
ATOM 2436 C C . LYS A 1 295 ? 11.713 16.606 -4.840 1.00 29.53 295 LYS A C 1
ATOM 2438 O O . LYS A 1 295 ? 12.899 16.357 -5.024 1.00 29.53 295 LYS A O 1
ATOM 2443 N N . GLN A 1 296 ? 10.776 16.324 -5.739 1.00 29.42 296 GLN A N 1
ATOM 2444 C CA . GLN A 1 296 ? 11.097 16.227 -7.157 1.00 29.42 296 GLN A CA 1
ATOM 2445 C C . GLN A 1 296 ? 11.111 17.652 -7.704 1.00 29.42 296 GLN A C 1
ATOM 2447 O O . GLN A 1 296 ? 10.054 18.243 -7.925 1.00 29.42 296 GLN A O 1
ATOM 2452 N N . ASP A 1 297 ? 12.310 18.199 -7.890 1.00 32.94 297 ASP A N 1
ATOM 2453 C CA . ASP A 1 297 ? 12.516 19.368 -8.735 1.00 32.94 297 ASP A CA 1
ATOM 2454 C C . ASP A 1 297 ? 12.251 18.946 -10.185 1.00 32.94 297 ASP A C 1
ATOM 2456 O O . ASP A 1 297 ? 13.087 18.344 -10.859 1.00 32.94 297 ASP A O 1
ATOM 2460 N N . LEU A 1 298 ? 11.040 19.228 -10.660 1.00 30.75 298 LEU A N 1
ATOM 2461 C CA . LEU A 1 298 ? 10.746 19.297 -12.085 1.00 30.75 298 LEU A CA 1
ATOM 2462 C C . LEU A 1 298 ? 11.256 20.650 -12.586 1.00 30.75 298 LEU A C 1
ATOM 2464 O O . LEU A 1 298 ? 10.512 21.626 -12.664 1.00 30.75 298 LEU A O 1
ATOM 2468 N N . HIS A 1 299 ? 12.545 20.704 -12.914 1.00 30.84 299 HIS A N 1
ATOM 2469 C CA . HIS A 1 299 ? 13.050 21.733 -13.809 1.00 30.84 299 HIS A CA 1
ATOM 2470 C C . HIS A 1 299 ? 12.568 21.426 -15.229 1.00 30.84 299 HIS A C 1
ATOM 2472 O O . HIS A 1 299 ? 13.083 20.545 -15.913 1.00 30.84 299 HIS A O 1
ATOM 2478 N N . THR A 1 300 ? 11.573 22.192 -15.665 1.00 36.94 300 THR A N 1
ATOM 2479 C CA . THR A 1 300 ? 11.307 22.469 -17.078 1.00 36.94 300 THR A CA 1
ATOM 2480 C C . THR A 1 300 ? 11.179 23.974 -17.250 1.00 36.94 300 THR A C 1
ATOM 2482 O O . THR A 1 300 ? 10.092 24.528 -17.079 1.00 36.94 300 THR A O 1
ATOM 2485 N N . LYS A 1 301 ? 12.310 24.621 -17.526 1.00 36.09 301 LYS A N 1
ATOM 2486 C CA . LYS A 1 301 ? 12.561 25.552 -18.634 1.00 36.09 301 LYS A CA 1
ATOM 2487 C C . LYS A 1 301 ? 14.026 25.965 -18.591 1.00 36.09 301 LYS A C 1
ATOM 2489 O O . LYS A 1 301 ? 14.513 26.214 -17.468 1.00 36.09 301 LYS A O 1
#

Foldseek 3Di:
DDDDCDPVNVVVVVVVVVPPDDDDDDDDDDDDDDDDDDDDDDDDPVVVVVVVVVVVVVVVVVVVVVVVVVVVVVVVVVVVVVVVVVVVVVVVVVVVVVVVVVVVVVVVVVVVVVVVVVVVVVLVVLVVVLVVVLVVVVVVVVVCCDDDVVLVVVLVLVLVFCVVVVAQEKEKAEAPVCVVVVVVCVVVSQVCCCVPPVRRHNYYYDPPDHDDPPQQWMWIAHPVRQWIQTRHPVVVSLVVCLVCVVVSSCVSPPPVDDDPCVVVSVVRDDRQRDGPDPPDDRDRPDPDDDDDDPDPPPDDD

InterPro domains:
  IPR002842 V-type ATPase subunit E [PF01991] (80-252)
  IPR038495 V-type ATPase subunit E, C-terminal domain superfamily [G3DSA:3.30.2320.30] (132-258)